Protein AF-A0A016S5L2-F1 (afdb_monomer_lite)

Secondary structure (DSSP, 8-state):
---PPP-HHHHHHHHHHHHHHHHHHHHHHHTTTSPP---SSHHHHHHHHHHHHHHHHHHHHHHHHHHHHHHHHHHHHHHHHHHHHHH-HHHHHHHHHHHHHHHHHTTHHHHHHHHHHHHHHHHHHHHHHHHHHHHHHHHHHHHHHHHHH--S-----TTTTSSSSS-SS-PPPPB-S-HHHHHHHHHHHHHHHHHS---HHHHHHHHHHHB-HHHHHHHHHHHHHHHT-

Organism: NCBI:txid53326

Structure (mmCIF, N/CA/C/O backbone):
data_AF-A0A016S5L2-F1
#
_entry.id   AF-A0A016S5L2-F1
#
loop_
_atom_site.group_PDB
_atom_site.id
_atom_site.type_symbol
_atom_site.label_atom_id
_atom_site.label_alt_id
_atom_site.label_comp_id
_atom_site.label_asym_id
_atom_site.label_entity_id
_atom_site.label_seq_id
_atom_site.pdbx_PDB_ins_code
_atom_site.Cartn_x
_atom_site.Cartn_y
_atom_site.Cartn_z
_atom_site.occupancy
_atom_site.B_iso_or_equiv
_atom_site.auth_seq_id
_atom_site.auth_comp_id
_atom_site.auth_asym_id
_atom_site.auth_atom_id
_atom_site.pdbx_PDB_model_num
ATOM 1 N N . MET A 1 1 ? 36.266 -6.753 -13.519 1.00 38.03 1 MET A N 1
ATOM 2 C CA . MET A 1 1 ? 34.923 -7.362 -13.404 1.00 38.03 1 MET A CA 1
ATOM 3 C C . MET A 1 1 ? 34.299 -7.338 -14.787 1.00 38.03 1 MET A C 1
ATOM 5 O O . MET A 1 1 ? 34.380 -6.302 -15.430 1.00 38.03 1 MET A O 1
ATOM 9 N N . SER A 1 2 ? 33.802 -8.465 -15.300 1.00 34.34 2 SER A N 1
ATOM 10 C CA . SER A 1 2 ? 33.245 -8.513 -16.660 1.00 34.34 2 SER A CA 1
ATOM 11 C C . SER A 1 2 ? 31.978 -7.649 -16.702 1.00 34.34 2 SER A C 1
ATOM 13 O O . SER A 1 2 ? 30.992 -8.016 -16.062 1.00 34.34 2 SER A O 1
ATOM 15 N N . LEU A 1 3 ? 32.003 -6.514 -17.413 1.00 48.03 3 LEU A N 1
ATOM 16 C CA . LEU A 1 3 ? 30.785 -5.780 -17.758 1.00 48.03 3 LEU A CA 1
ATOM 17 C C . LEU A 1 3 ? 29.968 -6.694 -18.672 1.00 48.03 3 LEU A C 1
ATOM 19 O O . LEU A 1 3 ? 30.271 -6.845 -19.855 1.00 48.03 3 LEU A O 1
ATOM 23 N N . HIS A 1 4 ? 28.950 -7.348 -18.124 1.00 58.12 4 HIS A N 1
ATOM 24 C CA . HIS A 1 4 ? 27.914 -7.919 -18.968 1.00 58.12 4 HIS A CA 1
ATOM 25 C C . HIS A 1 4 ? 27.262 -6.752 -19.713 1.00 58.12 4 HIS A C 1
ATOM 27 O O . HIS A 1 4 ? 26.744 -5.831 -19.083 1.00 58.12 4 HIS A O 1
ATOM 33 N N . ALA A 1 5 ? 27.347 -6.758 -21.045 1.00 73.50 5 ALA A N 1
ATOM 34 C CA . ALA A 1 5 ? 26.798 -5.693 -21.870 1.00 73.50 5 ALA A CA 1
ATOM 35 C C . ALA A 1 5 ? 25.308 -5.497 -21.550 1.00 73.50 5 ALA A C 1
ATOM 37 O O . ALA A 1 5 ? 24.524 -6.451 -21.596 1.00 73.50 5 ALA A O 1
ATOM 38 N N . PHE A 1 6 ? 24.918 -4.264 -21.218 1.00 85.19 6 PHE A N 1
ATOM 39 C CA . PHE A 1 6 ? 23.536 -3.936 -20.889 1.00 85.19 6 PHE A CA 1
ATOM 40 C C . PHE A 1 6 ? 22.600 -4.326 -22.043 1.00 85.19 6 PHE A C 1
ATOM 42 O O . PHE A 1 6 ? 22.762 -3.882 -23.188 1.00 85.19 6 PHE A O 1
ATOM 49 N N . ASN A 1 7 ? 21.607 -5.166 -21.739 1.00 91.94 7 ASN A N 1
ATOM 50 C CA . ASN A 1 7 ? 20.631 -5.644 -22.709 1.00 91.94 7 ASN A CA 1
ATOM 51 C C . ASN A 1 7 ? 19.281 -4.953 -22.497 1.00 91.94 7 ASN A C 1
ATOM 53 O O . ASN A 1 7 ? 18.463 -5.372 -21.674 1.00 91.94 7 ASN A O 1
ATOM 57 N N . LEU A 1 8 ? 19.036 -3.926 -23.312 1.00 93.44 8 LEU A N 1
ATOM 58 C CA . LEU A 1 8 ? 17.822 -3.115 -23.262 1.00 93.44 8 LEU A CA 1
ATOM 59 C C . LEU A 1 8 ? 16.539 -3.943 -23.438 1.00 93.44 8 LEU A C 1
ATOM 61 O O . LEU A 1 8 ? 15.533 -3.680 -22.782 1.00 93.44 8 LEU A O 1
ATOM 65 N N . LYS A 1 9 ? 16.557 -4.970 -24.297 1.00 95.44 9 LYS A N 1
ATOM 66 C CA . LYS A 1 9 ? 15.384 -5.825 -24.531 1.00 95.44 9 LYS A CA 1
ATOM 67 C C . LYS A 1 9 ? 15.022 -6.609 -23.271 1.00 95.44 9 LYS A C 1
ATOM 69 O O . LYS A 1 9 ? 13.856 -6.625 -22.878 1.00 95.44 9 LYS A O 1
ATOM 74 N N . THR A 1 10 ? 16.015 -7.218 -22.627 1.00 95.81 10 THR A N 1
ATOM 75 C CA . THR A 1 10 ? 15.825 -7.961 -21.375 1.00 95.81 10 THR A CA 1
ATOM 76 C C . THR A 1 10 ? 15.357 -7.039 -20.251 1.00 95.81 10 THR A C 1
ATOM 78 O O . THR A 1 10 ? 14.441 -7.402 -19.512 1.00 95.81 10 THR A O 1
ATOM 81 N N . ALA A 1 11 ? 15.923 -5.830 -20.155 1.00 96.56 11 ALA A N 1
ATOM 82 C CA . ALA A 1 11 ? 15.512 -4.836 -19.166 1.00 96.56 11 ALA A CA 1
ATOM 83 C C . ALA A 1 11 ? 14.029 -4.459 -19.318 1.00 96.56 11 ALA A C 1
ATOM 85 O O . ALA A 1 11 ? 13.256 -4.584 -18.368 1.00 96.56 11 ALA A O 1
ATOM 86 N N . LYS A 1 12 ? 13.597 -4.121 -20.541 1.00 97.56 12 LYS A N 1
ATOM 87 C CA . LYS A 1 12 ? 12.194 -3.803 -20.864 1.00 97.56 12 LYS A CA 1
ATOM 88 C C . LYS A 1 12 ? 11.233 -4.954 -20.541 1.00 97.56 12 LYS A C 1
ATOM 90 O O . LYS A 1 12 ? 10.166 -4.737 -19.965 1.00 97.56 12 LYS A O 1
ATOM 95 N N . GLN A 1 13 ? 11.608 -6.191 -20.872 1.00 97.50 13 GLN A N 1
ATOM 96 C CA . GLN A 1 13 ? 10.795 -7.374 -20.559 1.00 97.50 13 GLN A CA 1
ATOM 97 C C . GLN A 1 13 ? 10.647 -7.588 -19.049 1.00 97.50 13 GLN A C 1
ATOM 99 O O . GLN A 1 13 ? 9.536 -7.820 -18.565 1.00 97.50 13 GLN A O 1
ATOM 104 N N . ARG A 1 14 ? 11.748 -7.478 -18.298 1.00 97.38 14 ARG A N 1
ATOM 105 C CA . ARG A 1 14 ? 11.737 -7.609 -16.836 1.00 97.38 14 ARG A CA 1
ATOM 106 C C . ARG A 1 14 ? 10.895 -6.514 -16.185 1.00 97.38 14 ARG A C 1
ATOM 108 O O . ARG A 1 14 ? 10.089 -6.834 -15.315 1.00 97.38 14 ARG A O 1
ATOM 115 N N . LEU A 1 15 ? 11.025 -5.275 -16.652 1.00 97.38 15 LEU A N 1
ATOM 116 C CA . LEU A 1 15 ? 10.227 -4.139 -16.196 1.00 97.38 15 LEU A CA 1
ATOM 117 C C . LEU A 1 15 ? 8.728 -4.379 -16.412 1.00 97.38 15 LEU A C 1
ATOM 119 O O . LEU A 1 15 ? 7.942 -4.243 -15.480 1.00 97.38 15 LEU A O 1
ATOM 123 N N . THR A 1 16 ? 8.328 -4.835 -17.606 1.00 97.88 16 THR A N 1
ATOM 124 C CA . THR A 1 16 ? 6.923 -5.195 -17.875 1.00 97.88 16 THR A CA 1
ATOM 125 C C . THR A 1 16 ? 6.414 -6.263 -16.919 1.00 97.88 16 THR A C 1
ATOM 127 O O . THR A 1 16 ? 5.306 -6.135 -16.406 1.00 97.88 16 THR A O 1
ATOM 130 N N . ARG A 1 17 ? 7.205 -7.308 -16.648 1.00 98.12 17 ARG A N 1
ATOM 131 C CA . ARG A 1 17 ? 6.801 -8.346 -15.691 1.00 98.12 17 ARG A CA 1
ATOM 132 C C . ARG A 1 17 ? 6.572 -7.755 -14.301 1.00 98.12 17 ARG A C 1
ATOM 134 O O . ARG A 1 17 ? 5.540 -8.029 -13.700 1.00 98.12 17 ARG A O 1
ATOM 141 N N . GLN A 1 18 ? 7.489 -6.919 -13.816 1.00 97.56 18 GLN A N 1
ATOM 142 C CA . GLN A 1 18 ? 7.340 -6.305 -12.498 1.00 97.56 18 GLN A CA 1
ATOM 143 C C . GLN A 1 18 ? 6.130 -5.362 -12.422 1.00 97.56 18 GLN A C 1
ATOM 145 O O . GLN A 1 18 ? 5.389 -5.433 -11.447 1.00 97.56 18 GLN A O 1
ATOM 150 N N . LEU A 1 19 ? 5.883 -4.546 -13.452 1.00 97.75 19 LEU A N 1
ATOM 151 C CA . LEU A 1 19 ? 4.714 -3.658 -13.514 1.00 97.75 19 LEU A CA 1
ATOM 152 C C . LEU A 1 19 ? 3.387 -4.425 -13.615 1.00 97.75 19 LEU A C 1
ATOM 154 O O . LEU A 1 19 ? 2.363 -3.947 -13.131 1.00 97.75 19 LEU A O 1
ATOM 158 N N . ASN A 1 20 ? 3.382 -5.605 -14.239 1.00 97.50 20 ASN A N 1
ATOM 159 C CA . ASN A 1 20 ? 2.206 -6.475 -14.277 1.00 97.50 20 ASN A CA 1
ATOM 160 C C . ASN A 1 20 ? 1.944 -7.134 -12.918 1.00 97.50 20 ASN A C 1
ATOM 162 O O . ASN A 1 20 ? 0.794 -7.225 -12.502 1.00 97.50 20 ASN A O 1
ATOM 166 N N . GLU A 1 21 ? 2.995 -7.564 -12.218 1.00 97.31 21 GLU A N 1
ATOM 167 C CA . GLU A 1 21 ? 2.883 -8.074 -10.846 1.00 97.31 21 GLU A CA 1
ATOM 168 C C . GLU A 1 21 ? 2.383 -6.983 -9.886 1.00 97.31 21 GLU A C 1
ATOM 170 O O . GLU A 1 21 ? 1.483 -7.246 -9.095 1.00 97.31 21 GLU A O 1
ATOM 175 N N . LEU A 1 22 ? 2.884 -5.745 -10.005 1.00 97.69 22 LEU A N 1
ATOM 176 C CA . LEU A 1 22 ? 2.382 -4.603 -9.231 1.00 97.69 22 LEU A CA 1
ATOM 177 C C . LEU A 1 22 ? 0.885 -4.367 -9.478 1.00 97.69 22 LEU A C 1
ATOM 179 O O . LEU A 1 22 ? 0.123 -4.198 -8.532 1.00 97.69 22 LEU A O 1
ATOM 183 N N . ALA A 1 23 ? 0.452 -4.409 -10.741 1.00 95.88 23 ALA A N 1
ATOM 184 C CA . ALA A 1 23 ? -0.959 -4.261 -11.092 1.00 95.88 23 ALA A CA 1
ATOM 185 C C . ALA A 1 23 ? -1.834 -5.394 -10.523 1.00 95.88 23 ALA A C 1
ATOM 187 O O . ALA A 1 23 ? -2.980 -5.155 -10.152 1.00 95.88 23 ALA A O 1
ATOM 188 N N . ALA A 1 24 ? -1.304 -6.618 -10.435 1.00 96.12 24 ALA A N 1
ATOM 189 C CA . ALA A 1 24 ? -2.010 -7.732 -9.809 1.00 96.12 24 ALA A CA 1
ATOM 190 C C . ALA A 1 24 ? -2.195 -7.508 -8.301 1.00 96.12 24 ALA A C 1
ATOM 192 O O . ALA A 1 24 ? -3.302 -7.702 -7.804 1.00 96.12 24 ALA A O 1
ATOM 193 N N . PHE A 1 25 ? -1.158 -7.036 -7.599 1.00 95.19 25 PHE A N 1
ATOM 194 C CA . PHE A 1 25 ? -1.267 -6.684 -6.180 1.00 95.19 25 PHE A CA 1
ATOM 195 C C . PHE A 1 25 ? -2.224 -5.516 -5.950 1.00 95.19 25 PHE A C 1
ATOM 197 O O . PHE A 1 25 ? -3.063 -5.599 -5.065 1.00 95.19 25 PHE A O 1
ATOM 204 N N . ALA A 1 26 ? -2.161 -4.465 -6.772 1.00 93.88 26 ALA A N 1
ATOM 205 C CA . ALA A 1 26 ? -3.093 -3.342 -6.680 1.00 93.88 26 ALA A CA 1
ATOM 206 C C . ALA A 1 26 ? -4.554 -3.807 -6.800 1.00 93.88 26 ALA A C 1
ATOM 208 O O . ALA A 1 26 ? -5.393 -3.413 -5.997 1.00 93.88 26 ALA A O 1
ATOM 209 N N . LYS A 1 27 ? -4.839 -4.715 -7.741 1.00 93.62 27 LYS A N 1
ATOM 210 C CA . LYS A 1 27 ? -6.175 -5.295 -7.914 1.00 93.62 27 LYS A CA 1
ATOM 211 C C . LYS A 1 27 ? -6.615 -6.163 -6.729 1.00 93.62 27 LYS A C 1
ATOM 213 O O . LYS A 1 27 ? -7.766 -6.084 -6.325 1.00 93.62 27 LYS A O 1
ATOM 218 N N . GLU A 1 28 ? -5.725 -6.991 -6.179 1.00 93.19 28 GLU A N 1
ATOM 219 C CA . GLU A 1 28 ? -6.009 -7.780 -4.964 1.00 93.19 28 GLU A CA 1
ATOM 220 C C . GLU A 1 28 ? -6.346 -6.855 -3.779 1.00 93.19 28 GLU A C 1
ATOM 222 O O . GLU A 1 28 ? -7.271 -7.109 -3.011 1.00 93.19 28 GLU A O 1
ATOM 227 N N . SER A 1 29 ? -5.647 -5.726 -3.679 1.00 93.06 29 SER A N 1
ATOM 228 C CA . SER A 1 29 ? -5.840 -4.725 -2.632 1.00 93.06 29 SER A CA 1
ATOM 229 C C . SER A 1 29 ? -7.155 -3.941 -2.740 1.00 93.06 29 SER A C 1
ATOM 231 O O . SER A 1 29 ? -7.691 -3.527 -1.710 1.00 93.06 29 SER A O 1
ATOM 233 N N . GLU A 1 30 ? -7.732 -3.778 -3.936 1.00 86.75 30 GLU A N 1
ATOM 234 C CA . GLU A 1 30 ? -9.058 -3.152 -4.114 1.00 86.75 30 GLU A CA 1
ATOM 235 C C . GLU A 1 30 ? -10.177 -3.915 -3.378 1.00 86.75 30 GLU A C 1
ATOM 237 O O . GLU A 1 30 ? -11.169 -3.323 -2.947 1.00 86.75 30 GLU A O 1
ATOM 242 N N . GLU A 1 31 ? -10.022 -5.221 -3.148 1.00 84.00 31 GLU A N 1
ATOM 243 C CA . GLU A 1 31 ? -10.993 -6.003 -2.367 1.00 84.00 31 GLU A CA 1
ATOM 244 C C . GLU A 1 31 ? -11.042 -5.571 -0.892 1.00 84.00 31 GLU A C 1
ATOM 246 O O . GLU A 1 31 ? -12.036 -5.801 -0.201 1.00 84.00 31 GLU A O 1
ATOM 251 N N . CYS A 1 32 ? -9.981 -4.919 -0.412 1.00 84.75 32 CYS A N 1
ATOM 252 C CA . CYS A 1 32 ? -9.848 -4.431 0.957 1.00 84.75 32 CYS A CA 1
ATOM 253 C C . CYS A 1 32 ? -10.076 -2.914 1.086 1.00 84.75 32 CYS A C 1
ATOM 255 O O . CYS A 1 32 ? -10.018 -2.396 2.198 1.00 84.75 32 CYS A O 1
ATOM 257 N N . SER A 1 33 ? -10.332 -2.187 -0.009 1.00 72.81 33 SER A N 1
ATOM 258 C CA . SER A 1 33 ? -10.508 -0.723 0.023 1.00 72.81 33 SER A CA 1
ATOM 259 C C . SER A 1 33 ? -11.912 -0.286 0.467 1.00 72.81 33 SER A C 1
ATOM 261 O O . SER A 1 33 ? -12.099 0.822 0.987 1.00 72.81 33 SER A O 1
ATOM 263 N N . HIS A 1 34 ? -12.899 -1.170 0.319 1.00 77.62 34 HIS A N 1
ATOM 264 C CA . HIS A 1 34 ? -14.290 -0.924 0.687 1.00 77.62 34 HIS A CA 1
ATOM 265 C C . HIS A 1 34 ? -14.483 -0.905 2.215 1.00 77.62 34 HIS A C 1
ATOM 267 O O . HIS A 1 34 ? -13.748 -1.586 2.933 1.00 77.62 34 HIS A O 1
ATOM 273 N N . PRO A 1 35 ? -15.476 -0.157 2.737 1.00 79.06 35 PRO A N 1
ATOM 274 C CA . PRO A 1 35 ? -15.832 -0.216 4.152 1.00 79.06 35 PRO A CA 1
ATOM 275 C C . PRO A 1 35 ? -16.098 -1.654 4.610 1.00 79.06 35 PRO A C 1
ATOM 277 O O . PRO A 1 35 ? -16.742 -2.433 3.900 1.00 79.06 35 PRO A O 1
ATOM 280 N N . TRP A 1 36 ? -15.615 -2.004 5.801 1.00 83.81 36 TRP A N 1
ATOM 281 C CA . TRP A 1 36 ? -15.812 -3.342 6.340 1.00 83.81 36 TRP A CA 1
ATOM 282 C C . TRP A 1 36 ? -17.272 -3.573 6.729 1.00 83.81 36 TRP A C 1
ATOM 284 O O . TRP A 1 36 ? -17.898 -2.758 7.401 1.00 83.81 36 TRP A O 1
ATOM 294 N N . ASN A 1 37 ? -17.789 -4.742 6.358 1.00 82.75 37 ASN A N 1
ATOM 295 C CA . ASN A 1 37 ? -19.013 -5.281 6.937 1.00 82.75 37 ASN A CA 1
ATOM 296 C C . ASN A 1 37 ? -18.611 -6.168 8.115 1.00 82.75 37 ASN A C 1
ATOM 298 O O . ASN A 1 37 ? -18.276 -7.341 7.928 1.00 82.75 37 ASN A O 1
ATOM 302 N N . PHE A 1 38 ? -18.561 -5.583 9.309 1.00 83.88 38 PHE A N 1
ATOM 303 C CA . PHE A 1 38 ? -18.123 -6.302 10.500 1.00 83.88 38 PHE A CA 1
ATOM 304 C C . PHE A 1 38 ? -19.135 -7.390 10.893 1.00 83.88 38 PHE A C 1
ATOM 306 O O . PHE A 1 38 ? -20.347 -7.157 10.843 1.00 83.88 38 PHE A O 1
ATOM 313 N N . PRO A 1 39 ? -18.672 -8.589 11.294 1.00 83.81 39 PRO A N 1
ATOM 314 C CA . PRO A 1 39 ? -19.565 -9.601 11.836 1.00 83.81 39 PRO A CA 1
ATOM 315 C C . PRO A 1 39 ? -20.240 -9.134 13.127 1.00 83.81 39 PRO A C 1
ATOM 317 O O . PRO A 1 39 ? -19.625 -8.481 13.967 1.00 83.81 39 PRO A O 1
ATOM 320 N N . THR A 1 40 ? -21.493 -9.540 13.312 1.00 79.69 40 THR A N 1
ATOM 321 C CA . THR A 1 40 ? -22.285 -9.202 14.502 1.00 79.69 40 THR A CA 1
ATOM 322 C C . THR A 1 40 ? -22.075 -10.164 15.667 1.00 79.69 40 THR A C 1
ATOM 324 O O . THR A 1 40 ? -22.448 -9.847 16.791 1.00 79.69 40 THR A O 1
ATOM 327 N N . SER A 1 41 ? -21.506 -11.347 15.421 1.00 83.44 41 SER A N 1
ATOM 328 C CA . SER A 1 41 ? -21.170 -12.300 16.478 1.00 83.44 41 SER A CA 1
ATOM 329 C C . SER A 1 41 ? -19.748 -12.039 16.976 1.00 83.44 41 SER A C 1
ATOM 331 O O . SER A 1 41 ? -18.831 -11.836 16.180 1.00 83.44 41 SER A O 1
ATOM 333 N N . LEU A 1 42 ? -19.534 -12.085 18.296 1.00 81.31 42 LEU A N 1
ATOM 334 C CA . LEU A 1 42 ? -18.216 -11.827 18.888 1.00 81.31 42 LEU A CA 1
ATOM 335 C C . LEU A 1 42 ? -17.141 -12.796 18.368 1.00 81.31 42 LEU A C 1
ATOM 337 O O . LEU A 1 42 ? -16.019 -12.383 18.085 1.00 81.31 42 LEU A O 1
ATOM 341 N N . LYS A 1 43 ? -17.482 -14.083 18.222 1.00 84.06 43 LYS A N 1
ATOM 342 C CA . LYS A 1 43 ? -16.543 -15.105 17.733 1.00 84.06 43 LYS A CA 1
ATOM 343 C C . LYS A 1 43 ? -16.136 -14.840 16.287 1.00 84.06 43 LYS A C 1
ATOM 345 O O . LYS A 1 43 ? -14.946 -14.883 15.973 1.00 84.06 43 LYS A O 1
ATOM 350 N N . ASP A 1 44 ? -17.107 -14.534 15.430 1.00 85.19 44 ASP A N 1
ATOM 351 C CA . ASP A 1 44 ? -16.834 -14.261 14.020 1.00 85.19 44 ASP A CA 1
ATOM 352 C C . ASP A 1 44 ? -16.089 -12.939 13.858 1.00 85.19 44 ASP A C 1
ATOM 354 O O . ASP A 1 44 ? -15.187 -12.852 13.033 1.00 85.19 44 ASP A O 1
ATOM 358 N N . LEU A 1 45 ? -16.391 -11.932 14.683 1.00 84.81 45 LEU A N 1
ATOM 359 C CA . LEU A 1 45 ? -15.686 -10.655 14.685 1.00 84.81 45 LEU A CA 1
ATOM 360 C C . LEU A 1 45 ? -14.226 -10.814 15.121 1.00 84.81 45 LEU A C 1
ATOM 362 O O . LEU A 1 45 ? -13.334 -10.284 14.468 1.00 84.81 45 LEU A O 1
ATOM 366 N N . GLN A 1 46 ? -13.947 -11.590 16.170 1.00 86.50 46 GLN A N 1
ATOM 367 C CA . GLN A 1 46 ? -12.572 -11.887 16.586 1.00 86.50 46 GLN A CA 1
ATOM 368 C C . GLN A 1 46 ? -11.783 -12.598 15.482 1.00 86.50 46 GLN A C 1
ATOM 370 O O . GLN A 1 46 ? -10.639 -12.225 15.203 1.00 86.50 46 GLN A O 1
ATOM 375 N N . LEU A 1 47 ? -12.395 -13.593 14.832 1.00 88.69 47 LEU A N 1
ATOM 376 C CA . LEU A 1 47 ? -11.784 -14.297 13.708 1.00 88.69 47 LEU A CA 1
ATOM 377 C C . LEU A 1 47 ? -11.566 -13.359 12.514 1.00 88.69 47 LEU A C 1
ATOM 379 O O . LEU A 1 47 ? -10.491 -13.362 11.913 1.00 88.69 47 LEU A O 1
ATOM 383 N N . PHE A 1 48 ? -12.554 -12.527 12.191 1.00 90.69 48 PHE A N 1
ATOM 384 C CA . PHE A 1 48 ? -12.486 -11.540 11.119 1.00 90.69 48 PHE A CA 1
ATOM 385 C C . PHE A 1 48 ? -11.354 -10.542 11.352 1.00 90.69 48 PHE A C 1
ATOM 387 O O . PHE A 1 48 ? -10.507 -10.375 10.483 1.00 90.69 48 PHE A O 1
ATOM 394 N N . LEU A 1 49 ? -11.279 -9.936 12.538 1.00 90.75 49 LEU A N 1
ATOM 395 C CA . LEU A 1 49 ? -10.231 -8.972 12.874 1.00 90.75 49 LEU A CA 1
ATOM 396 C C . LEU A 1 49 ? -8.844 -9.614 12.829 1.00 90.75 49 LEU A C 1
ATOM 398 O O . LEU A 1 49 ? -7.918 -9.018 12.290 1.00 90.75 49 LEU A O 1
ATOM 402 N N . ALA A 1 50 ? -8.687 -10.837 13.342 1.00 89.00 50 ALA A N 1
ATOM 403 C CA . ALA A 1 50 ? -7.404 -11.534 13.294 1.00 89.00 50 ALA A CA 1
ATOM 404 C C . ALA A 1 50 ? -6.974 -11.862 11.855 1.00 89.00 50 ALA A C 1
ATOM 406 O O . ALA A 1 50 ? -5.819 -11.651 11.493 1.00 89.00 50 ALA A O 1
ATOM 407 N N . THR A 1 51 ? -7.897 -12.355 11.028 1.00 92.50 51 THR A N 1
ATOM 408 C CA . THR A 1 51 ? -7.602 -12.771 9.648 1.00 92.50 51 THR A CA 1
ATOM 409 C C . THR A 1 51 ? -7.408 -11.582 8.714 1.00 92.50 51 THR A C 1
ATOM 411 O O . THR A 1 51 ? -6.393 -11.515 8.021 1.00 92.50 51 THR A O 1
ATOM 414 N N . LYS A 1 52 ? -8.332 -10.615 8.715 1.00 92.69 52 LYS A N 1
ATOM 415 C CA . LYS A 1 52 ? -8.255 -9.426 7.858 1.00 92.69 52 LYS A CA 1
ATOM 416 C C . LYS A 1 52 ? -7.044 -8.570 8.184 1.00 92.69 52 LYS A C 1
ATOM 418 O O . LYS A 1 52 ? -6.376 -8.136 7.255 1.00 92.69 52 LYS A O 1
ATOM 423 N N . LEU A 1 53 ? -6.687 -8.408 9.458 1.00 92.38 53 LEU A N 1
ATOM 424 C CA . LEU A 1 53 ? -5.495 -7.644 9.831 1.00 92.38 53 LEU A CA 1
ATOM 425 C C . LEU A 1 53 ? -4.213 -8.253 9.244 1.00 92.38 53 LEU A C 1
ATOM 427 O O . LEU A 1 53 ? -3.373 -7.523 8.726 1.00 92.38 53 LEU A O 1
ATOM 431 N N . ILE A 1 54 ? -4.070 -9.583 9.286 1.00 92.38 54 ILE A N 1
ATOM 432 C CA . ILE A 1 54 ? -2.912 -10.280 8.703 1.00 92.38 54 ILE A CA 1
ATOM 433 C C . ILE A 1 54 ? -2.890 -10.111 7.181 1.00 92.38 54 ILE A C 1
ATOM 435 O O . ILE A 1 54 ? -1.846 -9.790 6.619 1.00 92.38 54 ILE A O 1
ATOM 439 N N . ILE A 1 55 ? -4.037 -10.303 6.521 1.00 93.81 55 ILE A N 1
ATOM 440 C CA . ILE A 1 55 ? -4.151 -10.194 5.060 1.00 93.81 55 ILE A CA 1
ATOM 441 C C . ILE A 1 55 ? -3.803 -8.777 4.594 1.00 93.81 55 ILE A C 1
ATOM 443 O O . ILE A 1 55 ? -2.967 -8.617 3.710 1.00 93.81 55 ILE A O 1
ATOM 447 N N . VAL A 1 56 ? -4.406 -7.756 5.204 1.00 94.38 56 VAL A N 1
ATOM 448 C CA . VAL A 1 56 ? -4.223 -6.357 4.796 1.00 94.38 56 VAL A CA 1
ATOM 449 C C . VAL A 1 56 ? -2.780 -5.906 5.035 1.00 94.38 56 VAL A C 1
ATOM 451 O O . VAL A 1 56 ? -2.187 -5.316 4.139 1.00 94.38 56 VAL A O 1
ATOM 454 N N . ARG A 1 57 ? -2.167 -6.257 6.176 1.00 94.06 57 ARG A N 1
ATOM 455 C CA . ARG A 1 57 ? -0.745 -5.955 6.429 1.00 94.06 57 ARG A CA 1
ATOM 456 C C . ARG A 1 57 ? 0.178 -6.615 5.406 1.00 94.06 57 ARG A C 1
ATOM 458 O O . ARG A 1 57 ? 1.062 -5.956 4.873 1.00 94.06 57 ARG A O 1
ATOM 465 N N . ALA A 1 58 ? -0.063 -7.885 5.080 1.00 94.88 58 ALA A N 1
ATOM 466 C CA . ALA A 1 58 ? 0.718 -8.576 4.059 1.00 94.88 58 ALA A CA 1
ATOM 467 C C . ALA A 1 58 ? 0.572 -7.922 2.673 1.00 94.88 58 ALA A C 1
ATOM 469 O O . ALA A 1 58 ? 1.520 -7.932 1.891 1.00 94.88 58 ALA A O 1
ATOM 470 N N . LEU A 1 59 ? -0.597 -7.358 2.349 1.00 95.25 59 LEU A N 1
ATOM 471 C CA . LEU A 1 59 ? -0.803 -6.609 1.107 1.00 95.25 59 LEU A CA 1
ATOM 472 C C . LEU A 1 59 ? -0.076 -5.259 1.107 1.00 95.25 59 LEU A C 1
ATOM 474 O O . LEU A 1 59 ? 0.542 -4.934 0.093 1.00 95.25 59 LEU A O 1
ATOM 478 N N . CYS A 1 60 ? -0.086 -4.521 2.225 1.00 94.19 60 CYS A N 1
ATOM 479 C CA . CYS A 1 60 ? 0.724 -3.308 2.397 1.00 94.19 60 CYS A CA 1
ATOM 480 C C . CYS A 1 60 ? 2.204 -3.596 2.115 1.00 94.19 60 CYS A C 1
ATOM 482 O O . CYS A 1 60 ? 2.783 -2.998 1.211 1.00 94.19 60 CYS A O 1
ATOM 484 N N . GLU A 1 61 ? 2.777 -4.581 2.814 1.00 94.44 61 GLU A N 1
ATOM 485 C CA . GLU A 1 61 ? 4.190 -4.959 2.672 1.00 94.44 61 GLU A CA 1
ATOM 486 C C . GLU A 1 61 ? 4.520 -5.399 1.237 1.00 94.44 61 GLU A C 1
ATOM 488 O O . GLU A 1 61 ? 5.523 -4.980 0.660 1.00 94.44 61 GLU A O 1
ATOM 493 N N . LYS A 1 62 ? 3.657 -6.213 0.609 1.00 95.94 62 LYS A N 1
ATOM 494 C CA . LYS A 1 62 ? 3.845 -6.640 -0.788 1.00 95.94 62 LYS A CA 1
ATOM 495 C C . LYS A 1 62 ? 3.864 -5.459 -1.756 1.00 95.94 62 LYS A C 1
ATOM 497 O O . LYS A 1 62 ? 4.681 -5.470 -2.676 1.00 95.94 62 LYS A O 1
ATOM 502 N N . LEU A 1 63 ? 2.960 -4.489 -1.597 1.00 95.94 63 LEU A N 1
ATOM 503 C CA . LEU A 1 63 ? 2.904 -3.305 -2.456 1.00 95.94 63 LEU A CA 1
ATOM 504 C C . LEU A 1 63 ? 4.143 -2.432 -2.264 1.00 95.94 63 LEU A C 1
ATOM 506 O O . LEU A 1 63 ? 4.800 -2.106 -3.252 1.00 95.94 63 LEU A O 1
ATOM 510 N N . GLU A 1 64 ? 4.498 -2.125 -1.017 1.00 95.62 64 GLU A N 1
ATOM 511 C CA . GLU A 1 64 ? 5.658 -1.299 -0.671 1.00 95.62 64 GLU A CA 1
ATOM 512 C C . GLU A 1 64 ? 6.956 -1.904 -1.221 1.00 95.62 64 GLU A C 1
ATOM 514 O O . GLU A 1 64 ? 7.628 -1.284 -2.050 1.00 95.62 64 GLU A O 1
ATOM 519 N N . CYS A 1 65 ? 7.247 -3.167 -0.885 1.00 95.81 65 CYS A N 1
ATOM 520 C CA . CYS A 1 65 ? 8.432 -3.864 -1.388 1.00 95.81 65 CYS A CA 1
ATOM 521 C C . CYS A 1 65 ? 8.448 -3.948 -2.920 1.00 95.81 65 CYS A C 1
ATOM 523 O O . CYS A 1 65 ? 9.514 -3.945 -3.543 1.00 95.81 65 CYS A O 1
ATOM 525 N N . LYS A 1 66 ? 7.277 -4.060 -3.563 1.00 97.69 66 LYS A N 1
ATOM 526 C CA . LYS A 1 66 ? 7.206 -4.147 -5.023 1.00 97.69 66 LYS A CA 1
ATOM 527 C C . LYS A 1 66 ? 7.504 -2.812 -5.694 1.00 97.69 66 LYS A C 1
ATOM 529 O O . LYS A 1 66 ? 8.216 -2.813 -6.700 1.00 97.69 66 LYS A O 1
ATOM 534 N N . ILE A 1 67 ? 6.974 -1.714 -5.159 1.00 97.25 67 ILE A N 1
ATOM 535 C CA . ILE A 1 67 ? 7.240 -0.352 -5.638 1.00 97.25 67 ILE A CA 1
ATOM 536 C C . ILE A 1 67 ? 8.729 -0.038 -5.482 1.00 97.25 67 ILE A C 1
ATOM 538 O O . ILE A 1 67 ? 9.372 0.349 -6.459 1.00 97.25 67 ILE A O 1
ATOM 542 N N . GLU A 1 68 ? 9.298 -0.293 -4.302 1.00 97.25 68 GLU A N 1
ATOM 543 C CA . GLU A 1 68 ? 10.726 -0.090 -4.039 1.00 97.25 68 GLU A CA 1
ATOM 544 C C . GLU A 1 68 ? 11.594 -0.926 -4.990 1.00 97.25 68 GLU A C 1
ATOM 546 O O . GLU A 1 68 ? 12.501 -0.404 -5.638 1.00 97.25 68 GLU A O 1
ATOM 551 N N . GLY A 1 69 ? 11.266 -2.208 -5.170 1.00 97.50 69 GLY A N 1
ATOM 552 C CA . GLY A 1 69 ? 12.007 -3.094 -6.067 1.00 97.50 69 GLY A CA 1
ATOM 553 C C . GLY A 1 69 ? 11.929 -2.703 -7.549 1.00 97.50 69 GLY A C 1
ATOM 554 O O . GLY A 1 69 ? 12.873 -2.967 -8.299 1.00 97.50 69 GLY A O 1
ATOM 555 N N . ILE A 1 70 ? 10.830 -2.083 -7.995 1.00 98.00 70 ILE A N 1
ATOM 556 C CA . ILE A 1 70 ? 10.712 -1.521 -9.352 1.00 98.00 70 ILE A CA 1
ATOM 557 C C . ILE A 1 70 ? 11.600 -0.288 -9.487 1.00 98.00 70 ILE A C 1
ATOM 559 O O . ILE A 1 70 ? 12.343 -0.193 -10.464 1.00 98.00 70 ILE A O 1
ATOM 563 N N . TRP A 1 71 ? 11.565 0.616 -8.507 1.00 97.69 71 TRP A N 1
ATOM 564 C CA . TRP A 1 71 ? 12.401 1.816 -8.500 1.00 97.69 71 TRP A CA 1
ATOM 565 C C . TRP A 1 71 ? 13.886 1.487 -8.471 1.00 97.69 71 TRP A C 1
ATOM 567 O O . TRP A 1 71 ? 14.652 2.026 -9.270 1.00 97.69 71 TRP A O 1
ATOM 577 N N . GLN A 1 72 ? 14.292 0.553 -7.615 1.00 97.50 72 GLN A N 1
ATOM 578 C CA . GLN A 1 72 ? 15.666 0.074 -7.573 1.00 97.50 72 GLN A CA 1
ATOM 579 C C . GLN A 1 72 ? 16.087 -0.484 -8.937 1.00 97.50 72 GLN A C 1
ATOM 581 O O . GLN A 1 72 ? 17.131 -0.106 -9.464 1.00 97.50 72 GLN A O 1
ATOM 586 N N . PHE A 1 73 ? 15.258 -1.333 -9.550 1.00 97.31 73 PHE A N 1
ATOM 587 C CA . PHE A 1 73 ? 15.563 -1.908 -10.858 1.00 97.31 73 PHE A CA 1
ATOM 588 C C . PHE A 1 73 ? 15.629 -0.854 -11.976 1.00 97.31 73 PHE A C 1
ATOM 590 O O . PHE A 1 73 ? 16.495 -0.937 -12.850 1.00 97.31 73 PHE A O 1
ATOM 597 N N . TYR A 1 74 ? 14.734 0.137 -11.958 1.00 97.31 74 TYR A N 1
ATOM 598 C CA . TYR A 1 74 ? 14.761 1.267 -12.885 1.00 97.31 74 TYR A CA 1
ATOM 599 C C . TYR A 1 74 ? 16.069 2.054 -12.747 1.00 97.31 74 TYR A C 1
ATOM 601 O O . TYR A 1 74 ? 16.767 2.257 -13.740 1.00 97.31 74 TYR A O 1
ATOM 609 N N . ASN A 1 75 ? 16.450 2.404 -11.517 1.00 96.69 75 ASN A N 1
ATOM 610 C CA . ASN A 1 75 ? 17.679 3.141 -11.225 1.00 96.69 75 ASN A CA 1
ATOM 611 C C . ASN A 1 75 ? 18.932 2.356 -11.634 1.00 96.69 75 ASN A C 1
ATOM 613 O O . ASN A 1 75 ? 19.830 2.919 -12.251 1.00 96.69 75 ASN A O 1
ATOM 617 N N . GLU A 1 76 ? 18.973 1.045 -11.378 1.00 96.12 76 GLU A N 1
ATOM 618 C CA . GLU A 1 76 ? 20.055 0.169 -11.848 1.00 96.12 76 GLU A CA 1
ATOM 619 C C . GLU A 1 76 ? 20.183 0.195 -13.380 1.00 96.12 76 GLU A C 1
ATOM 621 O O . GLU A 1 76 ? 21.295 0.253 -13.914 1.00 96.12 76 GLU A O 1
ATOM 626 N N . CYS A 1 77 ? 19.055 0.180 -14.100 1.00 95.94 77 CYS A N 1
ATOM 627 C CA . CYS A 1 77 ? 19.054 0.289 -15.558 1.00 95.94 77 CYS A CA 1
ATOM 628 C C . CYS A 1 77 ? 19.557 1.657 -16.027 1.00 95.94 77 CYS A C 1
ATOM 630 O O . CYS A 1 77 ? 20.378 1.705 -16.942 1.00 95.94 77 CYS A O 1
ATOM 632 N N . MET A 1 78 ? 19.106 2.744 -15.395 1.00 95.12 78 MET A N 1
ATOM 633 C CA . MET A 1 78 ? 19.548 4.100 -15.727 1.00 95.12 78 MET A CA 1
ATOM 634 C C . MET A 1 78 ? 21.047 4.273 -15.486 1.00 95.12 78 MET A C 1
ATOM 636 O O . MET A 1 78 ? 21.749 4.705 -16.391 1.00 95.12 78 MET A O 1
ATOM 640 N N . CYS A 1 79 ? 21.577 3.819 -14.347 1.00 94.44 79 CYS A N 1
ATOM 641 C CA . CYS A 1 79 ? 23.017 3.837 -14.080 1.00 94.44 79 CYS A CA 1
ATOM 642 C C . CYS A 1 79 ? 23.818 3.083 -15.152 1.00 94.44 79 CYS A C 1
ATOM 644 O O . CYS A 1 79 ? 24.825 3.590 -15.646 1.00 94.44 79 CYS A O 1
ATOM 646 N N . ALA A 1 80 ? 23.364 1.891 -15.554 1.00 93.38 80 ALA A N 1
ATOM 647 C CA . ALA A 1 80 ? 24.027 1.118 -16.603 1.00 93.38 80 ALA A CA 1
ATOM 648 C C . ALA A 1 80 ? 23.985 1.818 -17.975 1.00 93.38 80 ALA A C 1
ATOM 650 O O . ALA A 1 80 ? 24.932 1.700 -18.756 1.00 93.38 80 ALA A O 1
ATOM 651 N N . LEU A 1 81 ? 22.905 2.543 -18.273 1.00 93.62 81 LEU A N 1
ATOM 652 C CA . LEU A 1 81 ? 22.754 3.337 -19.493 1.00 93.62 81 LEU A CA 1
ATOM 653 C C . LEU A 1 81 ? 23.643 4.584 -19.476 1.00 93.62 81 LEU A C 1
ATOM 655 O O . LEU A 1 81 ? 24.302 4.856 -20.478 1.00 93.62 81 LEU A O 1
ATOM 659 N N . THR A 1 82 ? 23.752 5.275 -18.341 1.00 92.81 82 THR A N 1
ATOM 660 C CA . THR A 1 82 ? 24.685 6.396 -18.162 1.00 92.81 82 THR A CA 1
ATOM 661 C C . THR A 1 82 ? 26.128 5.946 -18.386 1.00 92.81 82 THR A C 1
ATOM 663 O O . THR A 1 82 ? 26.838 6.555 -19.181 1.00 92.81 82 THR A O 1
ATOM 666 N N . SER A 1 83 ? 26.550 4.821 -17.798 1.00 91.31 83 SER A N 1
ATOM 667 C CA . SER A 1 83 ? 27.895 4.274 -18.042 1.00 91.31 83 SER A CA 1
ATOM 668 C C . SER A 1 83 ? 28.126 3.858 -19.499 1.00 91.31 83 SER A C 1
ATOM 670 O O . SER A 1 83 ? 29.257 3.903 -19.979 1.00 91.31 83 SER A O 1
ATOM 672 N N . LEU A 1 84 ? 27.080 3.438 -20.222 1.00 90.56 84 LEU A N 1
ATOM 673 C CA . LEU A 1 84 ? 27.183 3.143 -21.654 1.00 90.56 84 LEU A CA 1
ATOM 674 C C . LEU A 1 84 ? 27.359 4.426 -22.477 1.00 90.56 84 LEU A C 1
ATOM 676 O O . LEU A 1 84 ? 28.157 4.441 -23.407 1.00 90.56 84 LEU A O 1
ATOM 680 N N . LYS A 1 85 ? 26.653 5.498 -22.112 1.00 90.50 85 LYS A N 1
ATOM 681 C CA . LYS A 1 85 ? 26.755 6.825 -22.735 1.00 90.50 85 LYS A CA 1
ATOM 682 C C . LYS A 1 85 ? 28.129 7.461 -22.552 1.00 90.50 85 LYS A C 1
ATOM 684 O O . LYS A 1 85 ? 28.625 8.100 -23.468 1.00 90.50 85 LYS A O 1
ATOM 689 N N . GLU A 1 86 ? 28.771 7.236 -21.410 1.00 91.12 86 GLU A N 1
ATOM 690 C CA . GLU A 1 86 ? 30.159 7.659 -21.180 1.00 91.12 86 GLU A CA 1
ATOM 691 C C . GLU A 1 86 ? 31.162 6.945 -22.105 1.00 91.12 86 GLU A C 1
ATOM 693 O O . GLU A 1 86 ? 32.225 7.489 -22.395 1.00 91.12 86 GLU A O 1
ATOM 698 N N . GLN A 1 87 ? 30.841 5.730 -22.569 1.00 89.31 87 GLN A N 1
ATOM 699 C CA . GLN A 1 87 ? 31.692 4.951 -23.479 1.00 89.31 87 GLN A CA 1
ATOM 700 C C . GLN A 1 87 ? 31.409 5.255 -24.955 1.00 89.31 87 GLN A C 1
ATOM 702 O O . GLN A 1 87 ? 32.340 5.338 -25.753 1.00 89.31 87 GLN A O 1
ATOM 707 N N . ASP A 1 88 ? 30.134 5.401 -25.314 1.00 90.31 88 ASP A N 1
ATOM 708 C CA . ASP A 1 88 ? 29.657 5.759 -26.650 1.00 90.31 88 ASP A CA 1
ATOM 709 C C . ASP A 1 88 ? 28.421 6.654 -26.503 1.00 90.31 88 ASP A C 1
ATOM 711 O O . ASP A 1 88 ? 27.317 6.183 -26.211 1.00 90.31 88 ASP A O 1
ATOM 715 N N . GLU A 1 89 ? 28.622 7.959 -26.690 1.00 89.81 89 GLU A N 1
ATOM 716 C CA . GLU A 1 89 ? 27.602 8.979 -26.443 1.00 89.81 89 GLU A CA 1
ATOM 717 C C . GLU A 1 89 ? 26.352 8.771 -27.306 1.00 89.81 89 GLU A C 1
ATOM 719 O O . GLU A 1 89 ? 25.232 8.800 -26.790 1.00 89.81 89 GLU A O 1
ATOM 724 N N . ASN A 1 90 ? 26.531 8.488 -28.600 1.00 86.94 90 ASN A N 1
ATOM 725 C CA . ASN A 1 90 ? 25.419 8.327 -29.535 1.00 86.94 90 ASN A CA 1
ATOM 726 C C . ASN A 1 90 ? 24.626 7.054 -29.218 1.00 86.94 90 ASN A C 1
ATOM 728 O O . ASN A 1 90 ? 23.406 7.095 -29.047 1.00 86.94 90 ASN A O 1
ATOM 732 N N . MET A 1 91 ? 25.315 5.917 -29.075 1.00 87.19 91 MET A N 1
ATOM 733 C CA . MET A 1 91 ? 24.663 4.637 -28.785 1.00 87.19 91 MET A CA 1
ATOM 734 C C . MET A 1 91 ? 24.013 4.615 -27.396 1.00 87.19 91 MET A C 1
ATOM 736 O O . MET A 1 91 ? 22.952 4.006 -27.215 1.00 87.19 91 MET A O 1
ATOM 740 N N . GLY A 1 92 ? 24.651 5.238 -26.405 1.00 88.56 92 GLY A N 1
ATOM 741 C CA . GLY A 1 92 ? 24.133 5.346 -25.047 1.00 88.56 92 GLY A CA 1
ATOM 742 C C . GLY A 1 92 ? 22.901 6.240 -24.971 1.00 88.56 92 GLY A C 1
ATOM 743 O O . GLY A 1 92 ? 21.892 5.806 -24.418 1.00 88.56 92 GLY A O 1
ATOM 744 N N . SER A 1 93 ? 22.940 7.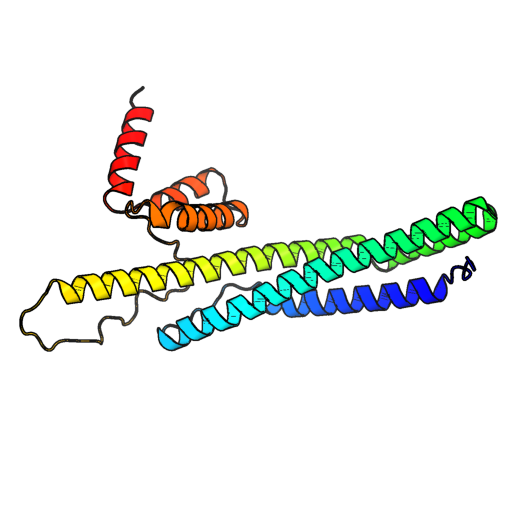423 -25.595 1.00 91.56 93 SER A N 1
ATOM 745 C CA . SER A 1 93 ? 21.805 8.355 -25.624 1.00 91.56 93 SER A CA 1
ATOM 746 C C . SER A 1 93 ? 20.577 7.741 -26.301 1.00 91.56 93 SER A C 1
ATOM 748 O O . SER A 1 93 ? 19.479 7.799 -25.749 1.00 91.56 93 SER A O 1
ATOM 750 N N . ASP A 1 94 ? 20.750 7.071 -27.445 1.00 93.19 94 ASP A N 1
ATOM 751 C CA . ASP A 1 94 ? 19.646 6.401 -28.147 1.00 93.19 94 ASP A CA 1
ATOM 752 C C . ASP A 1 94 ? 18.974 5.327 -27.276 1.00 93.19 94 ASP A C 1
ATOM 754 O O . ASP A 1 94 ? 17.748 5.159 -27.274 1.00 93.19 94 ASP A O 1
ATOM 758 N N . ARG A 1 95 ? 19.776 4.571 -26.518 1.00 93.31 95 ARG A N 1
ATOM 759 C CA . ARG A 1 95 ? 19.278 3.507 -25.637 1.00 93.31 95 ARG A CA 1
ATOM 760 C C . ARG A 1 95 ? 18.614 4.050 -24.379 1.00 93.31 95 ARG A C 1
ATOM 762 O O . ARG A 1 95 ? 17.607 3.471 -23.969 1.00 93.31 95 ARG A O 1
ATOM 769 N N . GLU A 1 96 ? 19.154 5.119 -23.805 1.00 94.62 96 GLU A N 1
ATOM 770 C CA . GLU A 1 96 ? 18.592 5.838 -22.658 1.00 94.62 96 GLU A CA 1
ATOM 771 C C . GLU A 1 96 ? 17.207 6.386 -23.004 1.00 94.62 96 GLU A C 1
ATOM 773 O O . GLU A 1 96 ? 16.216 5.937 -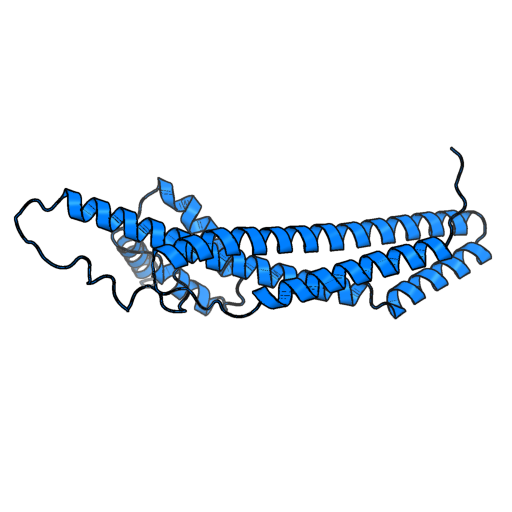22.426 1.00 94.62 96 GLU A O 1
ATOM 778 N N . SER A 1 97 ? 17.098 7.195 -24.063 1.00 95.81 97 SER A N 1
ATOM 779 C CA . SER A 1 97 ? 15.809 7.735 -24.515 1.00 95.81 97 SER A CA 1
ATOM 780 C C . SER A 1 97 ? 14.816 6.634 -24.901 1.00 95.81 97 SER A C 1
ATOM 782 O O . SER A 1 97 ? 13.615 6.742 -24.654 1.00 95.81 97 SER A O 1
ATOM 784 N N . SER A 1 98 ? 15.290 5.522 -25.478 1.00 96.75 98 SER A N 1
ATOM 785 C CA . SER A 1 98 ? 14.432 4.366 -25.766 1.00 96.75 98 SER A CA 1
ATOM 786 C C . SER A 1 98 ? 13.905 3.681 -24.500 1.00 96.75 98 SER A C 1
ATOM 788 O O . SER A 1 98 ? 12.832 3.068 -24.546 1.00 96.75 98 SER A O 1
ATOM 790 N N . PHE A 1 99 ? 14.659 3.694 -23.401 1.00 97.50 99 PHE A N 1
ATOM 791 C CA . PHE A 1 99 ? 14.244 3.123 -22.122 1.00 97.50 99 PHE A CA 1
ATOM 792 C C . PHE A 1 99 ? 13.273 4.047 -21.384 1.00 97.50 99 PHE A C 1
ATOM 794 O O . PHE A 1 99 ? 12.218 3.576 -20.967 1.00 97.50 99 PHE A O 1
ATOM 801 N N . GLU A 1 100 ? 13.566 5.344 -21.316 1.00 97.75 100 GLU A N 1
ATOM 802 C CA . GLU A 1 100 ? 12.689 6.357 -20.710 1.00 97.75 100 GLU A CA 1
ATOM 803 C C . GLU A 1 100 ? 11.332 6.411 -21.410 1.00 97.75 100 GLU A C 1
ATOM 805 O O . GLU A 1 100 ? 10.295 6.233 -20.774 1.00 97.75 100 GLU A O 1
ATOM 810 N N . LYS A 1 101 ? 11.320 6.486 -22.747 1.00 98.06 101 LYS A N 1
ATOM 811 C CA . LYS A 1 101 ? 10.072 6.422 -23.521 1.00 98.06 101 LYS A CA 1
ATOM 812 C C . LYS A 1 101 ? 9.276 5.152 -23.219 1.00 98.06 101 LYS A C 1
ATOM 814 O O . LYS A 1 101 ? 8.052 5.167 -23.174 1.00 98.06 101 LYS A O 1
ATOM 819 N N . TYR A 1 102 ? 9.961 4.029 -23.007 1.00 98.06 102 TYR A N 1
ATOM 820 C CA . TYR A 1 102 ? 9.289 2.784 -22.648 1.00 98.06 102 TYR A CA 1
ATOM 821 C C . TYR A 1 102 ? 8.680 2.833 -21.241 1.00 98.06 102 TYR A C 1
ATOM 823 O O . TYR A 1 102 ? 7.587 2.306 -21.037 1.00 98.06 102 TYR A O 1
ATOM 831 N N . TRP A 1 103 ? 9.366 3.449 -20.278 1.00 97.94 103 TRP A N 1
ATOM 832 C CA . TRP A 1 103 ? 8.837 3.695 -18.936 1.00 97.94 103 TRP A CA 1
ATOM 833 C C . TRP A 1 103 ? 7.571 4.563 -18.985 1.00 97.94 103 TRP A C 1
ATOM 835 O O . TRP A 1 103 ? 6.543 4.175 -18.419 1.00 97.94 103 TRP A O 1
ATOM 845 N N . GLU A 1 104 ? 7.598 5.647 -19.763 1.00 98.00 104 GLU A N 1
ATOM 846 C CA . GLU A 1 104 ? 6.446 6.522 -20.011 1.00 98.00 104 GLU A CA 1
ATOM 847 C C . GLU A 1 104 ? 5.284 5.777 -20.689 1.00 98.00 104 GLU A C 1
ATOM 849 O O . GLU A 1 104 ? 4.149 5.812 -20.210 1.00 98.00 104 GLU A O 1
ATOM 854 N N . GLU A 1 105 ? 5.551 5.025 -21.765 1.00 98.00 105 GLU A N 1
ATOM 855 C CA . GLU A 1 105 ? 4.551 4.217 -22.483 1.00 98.00 105 GLU A CA 1
ATOM 856 C C . GLU A 1 105 ? 3.889 3.175 -21.571 1.00 98.00 105 GLU A C 1
ATOM 858 O O . GLU A 1 105 ? 2.695 2.877 -21.696 1.00 98.00 105 GLU A O 1
ATOM 863 N N . LYS A 1 106 ? 4.655 2.599 -20.638 1.00 97.38 106 LYS A N 1
ATOM 864 C CA . LYS A 1 106 ? 4.135 1.670 -19.627 1.00 97.38 106 LYS A CA 1
ATOM 865 C C . LYS A 1 106 ? 3.470 2.367 -18.448 1.00 97.38 106 LYS A C 1
ATOM 867 O O . LYS A 1 106 ? 2.846 1.669 -17.642 1.00 97.38 106 LYS A O 1
ATOM 872 N N . LYS A 1 107 ? 3.507 3.700 -18.399 1.00 97.56 107 LYS A N 1
ATOM 873 C CA . LYS A 1 107 ? 2.988 4.527 -17.309 1.00 97.56 107 LYS A CA 1
ATOM 874 C C . LYS A 1 107 ? 3.605 4.124 -15.969 1.00 97.56 107 LYS A C 1
ATOM 876 O O . LYS A 1 107 ? 2.875 3.908 -15.005 1.00 97.56 107 LYS A O 1
ATOM 881 N N . GLY A 1 108 ? 4.922 3.925 -15.942 1.00 96.31 108 GLY A N 1
ATOM 882 C CA . GLY A 1 108 ? 5.628 3.408 -14.771 1.00 96.31 108 GLY A CA 1
ATOM 883 C C . GLY A 1 108 ? 5.396 4.247 -13.514 1.00 96.31 108 GLY A C 1
ATOM 884 O O . GLY A 1 108 ? 4.949 3.697 -12.509 1.00 96.31 108 GLY A O 1
ATOM 885 N N . ASP A 1 109 ? 5.587 5.568 -13.604 1.00 96.25 109 ASP A N 1
ATOM 886 C CA . ASP A 1 109 ? 5.372 6.492 -12.479 1.00 96.25 109 ASP A CA 1
ATOM 887 C C . ASP A 1 109 ? 3.929 6.445 -11.982 1.00 96.25 109 ASP A C 1
ATOM 889 O O . ASP A 1 109 ? 3.679 6.150 -10.819 1.00 96.25 109 ASP A O 1
ATOM 893 N N . TYR A 1 110 ? 2.974 6.622 -12.897 1.00 96.62 110 TYR A N 1
ATOM 894 C CA . TYR A 1 110 ? 1.547 6.596 -12.579 1.00 96.62 110 TYR A CA 1
ATOM 895 C C . TYR A 1 110 ? 1.113 5.283 -11.910 1.00 96.62 110 TYR A C 1
ATOM 897 O O . TYR A 1 110 ? 0.337 5.292 -10.961 1.00 96.62 110 TYR A O 1
ATOM 905 N N . ARG A 1 111 ? 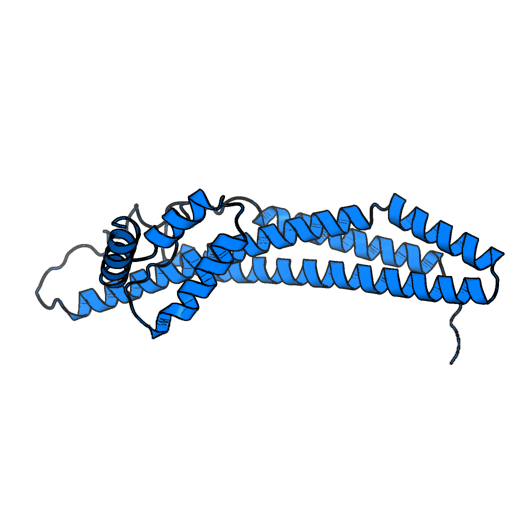1.605 4.128 -12.377 1.00 95.75 111 ARG A N 1
ATOM 906 C CA . ARG A 1 111 ? 1.272 2.833 -11.759 1.00 95.75 111 ARG A CA 1
ATOM 907 C C . ARG A 1 111 ? 1.850 2.706 -10.353 1.00 95.75 111 ARG A C 1
ATOM 909 O O . ARG A 1 111 ? 1.179 2.148 -9.489 1.00 95.75 111 ARG A O 1
ATOM 916 N N . SER A 1 112 ? 3.071 3.191 -10.141 1.00 94.44 112 SER A N 1
ATOM 917 C CA . SER A 1 112 ? 3.703 3.217 -8.820 1.00 94.44 112 SER A CA 1
ATOM 918 C C . SER A 1 112 ? 2.961 4.155 -7.867 1.00 94.44 112 SER A C 1
ATOM 920 O O . SER A 1 112 ? 2.727 3.787 -6.721 1.00 94.44 112 SER A O 1
ATOM 922 N N . GLU A 1 113 ? 2.530 5.321 -8.349 1.00 94.88 113 GLU A N 1
ATOM 923 C CA . GLU A 1 113 ? 1.746 6.294 -7.584 1.00 94.88 113 GLU A CA 1
ATOM 924 C C . GLU A 1 113 ? 0.380 5.728 -7.176 1.00 94.88 113 GLU A C 1
ATOM 926 O O . GLU A 1 113 ? 0.062 5.704 -5.990 1.00 94.88 113 GLU A O 1
ATOM 931 N N . VAL A 1 114 ? -0.382 5.164 -8.121 1.00 94.25 114 VAL A N 1
ATOM 932 C CA . VAL A 1 114 ? -1.673 4.512 -7.826 1.00 94.25 114 VAL A CA 1
ATOM 933 C C . VAL A 1 114 ? -1.501 3.373 -6.817 1.00 94.25 114 VAL A C 1
ATOM 935 O O . VAL A 1 114 ? -2.289 3.241 -5.884 1.00 94.25 114 VAL A O 1
ATOM 938 N N . ALA A 1 115 ? -0.463 2.548 -6.970 1.00 94.50 115 ALA A N 1
ATOM 939 C CA . ALA A 1 115 ? -0.188 1.469 -6.028 1.00 94.50 115 ALA A CA 1
ATOM 940 C C . ALA A 1 115 ? 0.190 1.988 -4.629 1.00 94.50 115 ALA A C 1
ATOM 942 O O . ALA A 1 115 ? -0.209 1.387 -3.632 1.00 94.50 115 ALA A O 1
ATOM 943 N N . SER A 1 116 ? 0.920 3.104 -4.547 1.00 93.56 116 SER A N 1
ATOM 944 C CA . SER A 1 116 ? 1.239 3.772 -3.282 1.00 93.56 116 SER A CA 1
ATOM 945 C C . SER A 1 116 ? -0.014 4.343 -2.618 1.00 93.56 116 SER A C 1
ATOM 947 O O . SER A 1 116 ? -0.199 4.162 -1.417 1.00 93.56 116 SER A O 1
ATOM 949 N N . GLU A 1 117 ? -0.920 4.950 -3.386 1.00 92.31 117 GLU A N 1
ATOM 950 C CA . GLU A 1 117 ? -2.197 5.447 -2.869 1.00 92.31 117 GLU A CA 1
ATOM 951 C C . GLU A 1 117 ? -3.067 4.309 -2.317 1.00 92.31 117 GLU A C 1
ATOM 953 O O . GLU A 1 117 ? -3.598 4.418 -1.211 1.00 92.31 117 GLU A O 1
ATOM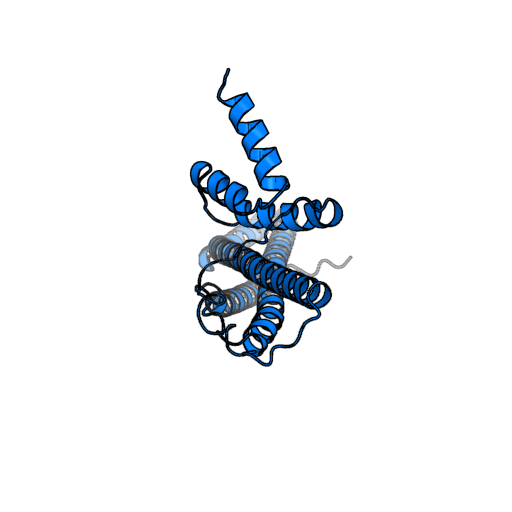 958 N N . ILE A 1 118 ? -3.149 3.182 -3.031 1.00 92.50 118 ILE A N 1
ATOM 959 C CA . ILE A 1 118 ? -3.817 1.971 -2.535 1.00 92.50 118 ILE A CA 1
ATOM 960 C C . ILE A 1 118 ? -3.142 1.470 -1.251 1.00 92.50 118 ILE A C 1
ATOM 962 O O . ILE A 1 118 ? -3.834 1.128 -0.294 1.00 92.50 118 ILE A O 1
ATOM 966 N N . GLY A 1 119 ? -1.807 1.460 -1.195 1.00 91.44 119 GLY A N 1
ATOM 967 C CA . GLY A 1 119 ? -1.049 1.117 0.011 1.00 91.44 119 GLY A CA 1
ATOM 968 C C . GLY A 1 119 ? -1.444 1.981 1.210 1.00 91.44 119 GLY A C 1
ATOM 969 O O . GLY A 1 119 ? -1.798 1.443 2.258 1.00 91.44 119 GLY A O 1
ATOM 970 N N . ASN A 1 120 ? -1.506 3.302 1.030 1.00 89.50 120 ASN A N 1
ATOM 971 C CA . ASN A 1 120 ? -1.942 4.243 2.066 1.00 89.50 120 ASN A CA 1
ATOM 972 C C . ASN A 1 120 ? -3.384 3.966 2.520 1.00 89.50 120 ASN A C 1
ATOM 974 O O . ASN A 1 120 ? -3.675 3.981 3.715 1.00 89.50 120 ASN A O 1
ATOM 978 N N . GLN A 1 121 ? -4.291 3.662 1.586 1.00 89.81 121 GLN A N 1
ATOM 979 C CA . GLN A 1 121 ? -5.665 3.280 1.925 1.00 89.81 121 GLN A CA 1
ATOM 980 C C . GLN A 1 121 ? -5.706 1.996 2.761 1.00 89.81 121 GLN A C 1
ATOM 982 O O . GLN A 1 121 ? -6.442 1.932 3.748 1.00 89.81 121 GLN A O 1
ATOM 987 N N . LEU A 1 122 ? -4.915 0.980 2.404 1.00 91.19 122 LEU A N 1
ATOM 988 C CA . LEU A 1 122 ? -4.822 -0.253 3.185 1.00 91.19 122 LEU A CA 1
ATOM 989 C C . LEU A 1 122 ? -4.268 0.003 4.585 1.00 91.19 122 LEU A C 1
ATOM 991 O O . LEU A 1 122 ? -4.792 -0.552 5.546 1.00 91.19 122 LEU A O 1
ATOM 995 N N . GLU A 1 123 ? -3.261 0.862 4.730 1.00 90.50 123 GLU A N 1
ATOM 996 C CA . GLU A 1 123 ? -2.739 1.234 6.044 1.00 90.50 123 GLU A CA 1
ATOM 997 C C . GLU A 1 123 ? -3.812 1.877 6.924 1.00 90.50 123 GLU A C 1
ATOM 999 O O . GLU A 1 123 ? -3.911 1.560 8.109 1.00 90.50 123 GLU A O 1
ATOM 1004 N N . THR A 1 124 ? -4.663 2.726 6.353 1.00 86.88 124 THR A N 1
ATOM 1005 C CA . THR A 1 124 ? -5.824 3.273 7.064 1.00 86.88 124 THR A CA 1
ATOM 1006 C C . THR A 1 124 ? -6.769 2.159 7.522 1.00 86.88 124 THR A C 1
ATOM 1008 O O . THR A 1 124 ? -7.234 2.167 8.663 1.00 86.88 124 THR A O 1
ATOM 1011 N N . ARG A 1 125 ? -6.996 1.139 6.683 1.00 87.69 125 ARG A N 1
ATOM 1012 C CA . ARG A 1 125 ? -7.798 -0.041 7.055 1.00 87.69 125 ARG A CA 1
ATOM 1013 C C . ARG A 1 125 ? -7.144 -0.894 8.135 1.00 87.69 125 ARG A C 1
ATOM 1015 O O . ARG A 1 125 ? -7.862 -1.442 8.968 1.00 87.69 125 ARG A O 1
ATOM 1022 N N . VAL A 1 126 ? -5.815 -1.002 8.157 1.00 90.38 126 VAL A N 1
ATOM 1023 C CA . VAL A 1 126 ? -5.077 -1.657 9.252 1.00 90.38 126 VAL A CA 1
ATOM 1024 C C . VAL A 1 126 ? -5.390 -0.961 10.572 1.00 90.38 126 VAL A C 1
ATOM 1026 O O . VAL A 1 126 ? -5.763 -1.633 11.532 1.00 90.38 126 VAL A O 1
ATOM 1029 N N . VAL A 1 127 ? -5.319 0.372 10.604 1.00 85.94 127 VAL A N 1
ATOM 1030 C CA . VAL A 1 127 ? -5.611 1.142 11.820 1.00 85.94 127 VAL A CA 1
ATOM 1031 C C . VAL A 1 127 ? -7.070 0.976 12.251 1.00 85.94 127 VAL A C 1
ATOM 1033 O O . VAL A 1 127 ? -7.334 0.750 13.428 1.00 85.94 127 VAL A O 1
ATOM 1036 N N . GLU A 1 128 ? -8.026 1.005 11.320 1.00 86.38 128 GLU A N 1
ATOM 1037 C CA . GLU A 1 128 ? -9.441 0.728 11.616 1.00 86.38 128 GLU A CA 1
ATOM 1038 C C . GLU A 1 128 ? -9.639 -0.652 12.271 1.00 86.38 128 GLU A C 1
ATOM 1040 O O . GLU A 1 128 ? -10.318 -0.765 13.296 1.00 86.38 128 GLU A O 1
ATOM 1045 N N . LEU A 1 129 ? -9.012 -1.700 11.728 1.00 88.94 129 LEU A N 1
ATOM 1046 C CA . LEU A 1 129 ? -9.079 -3.056 12.286 1.00 88.94 129 LEU A CA 1
ATOM 1047 C C . LEU A 1 129 ? -8.434 -3.137 13.679 1.00 88.94 129 LEU A C 1
ATOM 1049 O O . LEU A 1 129 ? -8.925 -3.855 14.555 1.00 88.94 129 LEU A O 1
ATOM 1053 N N . GLU A 1 130 ? -7.347 -2.403 13.911 1.00 87.25 130 GLU A N 1
ATOM 1054 C CA . GLU A 1 130 ? -6.687 -2.324 15.217 1.00 87.25 130 GLU A CA 1
ATOM 1055 C C . GLU A 1 130 ? -7.522 -1.576 16.257 1.00 87.25 130 GLU A C 1
ATOM 1057 O O . GLU A 1 130 ? -7.631 -2.051 17.390 1.00 87.25 130 GLU A O 1
ATOM 1062 N N . CYS A 1 131 ? -8.169 -0.477 15.869 1.00 83.94 131 CYS A N 1
ATOM 1063 C CA . CYS A 1 131 ? -9.136 0.257 16.686 1.00 83.94 131 CYS A CA 1
ATOM 1064 C C . CYS A 1 131 ? -10.265 -0.659 17.165 1.00 83.94 131 CYS A C 1
ATOM 1066 O O . CYS A 1 131 ? -10.484 -0.787 18.373 1.00 83.94 131 CYS A O 1
ATOM 1068 N N . GLN A 1 132 ? -10.891 -1.395 16.244 1.00 84.44 132 GLN A N 1
ATOM 1069 C CA . GLN A 1 132 ? -11.942 -2.359 16.585 1.00 84.44 132 GLN A CA 1
ATOM 1070 C C . GLN A 1 132 ? -11.428 -3.455 17.525 1.00 84.44 132 GLN A C 1
ATOM 1072 O O . GLN A 1 132 ? -12.055 -3.780 18.535 1.00 84.44 132 GLN A O 1
ATOM 1077 N N . ARG A 1 133 ? -10.243 -4.005 17.241 1.00 85.88 133 ARG A N 1
ATOM 1078 C CA . ARG A 1 133 ? -9.636 -5.053 18.071 1.00 85.88 133 ARG A CA 1
ATOM 1079 C C . ARG A 1 133 ? -9.331 -4.571 19.489 1.00 85.88 133 ARG A C 1
ATOM 1081 O O . ARG A 1 133 ? -9.554 -5.318 20.444 1.00 85.88 133 ARG A O 1
ATOM 1088 N N . ALA A 1 134 ? -8.798 -3.362 19.630 1.00 82.50 134 ALA A N 1
ATOM 1089 C CA . ALA A 1 134 ? -8.473 -2.772 20.922 1.00 82.50 134 ALA A CA 1
ATOM 1090 C C . ALA A 1 134 ? -9.740 -2.436 21.722 1.00 82.50 134 ALA A C 1
ATOM 1092 O O . ALA A 1 134 ? -9.805 -2.776 22.904 1.00 82.50 134 ALA A O 1
ATOM 1093 N N . SER A 1 135 ? -10.765 -1.876 21.072 1.00 80.56 135 SER A N 1
ATOM 1094 C CA . SER A 1 135 ? -12.060 -1.575 21.694 1.00 80.56 135 SER A CA 1
ATOM 1095 C C . SER A 1 135 ? -12.728 -2.832 22.268 1.00 80.56 135 SER A C 1
ATOM 1097 O O . SER A 1 135 ? -13.058 -2.865 23.452 1.00 80.56 135 SER A O 1
ATOM 1099 N N . ILE A 1 136 ? -12.807 -3.920 21.494 1.00 81.75 136 ILE A N 1
ATOM 1100 C CA . ILE A 1 136 ? -13.383 -5.194 21.969 1.00 81.75 136 ILE A CA 1
ATOM 1101 C C . ILE A 1 136 ? -12.590 -5.756 23.152 1.00 81.75 136 ILE A C 1
ATOM 1103 O O . ILE A 1 136 ? -13.164 -6.246 24.123 1.00 81.75 136 ILE A O 1
ATOM 1107 N N . LYS A 1 137 ? -11.254 -5.695 23.094 1.00 82.25 137 LYS A N 1
ATOM 1108 C CA . LYS A 1 137 ? -10.405 -6.188 24.185 1.00 82.25 137 LYS A CA 1
ATOM 1109 C C . LYS A 1 137 ? -10.672 -5.423 25.485 1.00 82.25 137 LYS A C 1
ATOM 1111 O O . LYS A 1 137 ? -10.695 -6.037 26.549 1.00 82.25 137 LYS A O 1
ATOM 1116 N N . GLN A 1 138 ? -10.875 -4.112 25.398 1.00 73.81 138 GLN A N 1
ATOM 1117 C CA . GLN A 1 138 ? -11.204 -3.267 26.540 1.00 73.81 138 GLN A CA 1
ATOM 1118 C C . GLN A 1 138 ? -12.597 -3.574 27.105 1.00 73.81 138 GLN A C 1
ATOM 1120 O O . GLN A 1 138 ? -12.728 -3.737 28.318 1.00 73.81 138 GLN A O 1
ATOM 1125 N N . GLU A 1 139 ? -13.612 -3.726 26.248 1.00 74.19 139 GLU A N 1
ATOM 1126 C CA . GLU A 1 139 ? -14.969 -4.123 26.657 1.00 74.19 139 GLU A CA 1
ATOM 1127 C C . GLU A 1 139 ? -14.940 -5.450 27.444 1.00 74.19 139 GLU A C 1
ATOM 1129 O O . GLU A 1 139 ? -15.445 -5.519 28.565 1.00 74.19 139 GLU A O 1
ATOM 1134 N N . MET A 1 140 ? -14.217 -6.464 26.952 1.00 74.12 140 MET A N 1
ATOM 1135 C CA . MET A 1 140 ? -14.074 -7.760 27.638 1.00 74.12 140 MET A CA 1
ATOM 1136 C C . MET A 1 140 ? -13.372 -7.668 29.007 1.00 74.12 140 MET A C 1
ATOM 1138 O O . MET A 1 140 ? -13.701 -8.412 29.940 1.00 74.12 140 MET A O 1
ATOM 1142 N N . ILE A 1 141 ? -12.380 -6.782 29.150 1.00 75.25 141 ILE A N 1
ATOM 1143 C CA . ILE A 1 141 ? -11.690 -6.554 30.431 1.00 75.25 141 ILE A CA 1
ATOM 1144 C C . ILE A 1 141 ? -12.646 -5.895 31.431 1.00 75.25 141 ILE A C 1
ATOM 1146 O O . ILE A 1 141 ? -12.724 -6.336 32.581 1.00 75.25 141 ILE A O 1
ATOM 1150 N N . ASN A 1 142 ? -13.403 -4.889 30.986 1.00 67.88 142 ASN A N 1
ATOM 1151 C CA . ASN A 1 142 ? -14.371 -4.172 31.814 1.00 67.88 142 ASN A CA 1
ATOM 1152 C C . ASN A 1 142 ? -15.490 -5.100 32.317 1.00 67.88 142 ASN A C 1
ATOM 1154 O O . ASN A 1 142 ? -15.829 -5.062 33.501 1.00 67.88 142 ASN A O 1
ATOM 1158 N N . GLU A 1 143 ? -15.999 -5.995 31.468 1.00 62.62 143 GLU A N 1
ATOM 1159 C CA . GLU A 1 143 ? -16.988 -7.017 31.849 1.00 62.62 143 GLU A CA 1
ATOM 1160 C C . GLU A 1 143 ? -16.436 -8.004 32.888 1.00 62.62 143 GLU A C 1
ATOM 1162 O O . GLU A 1 143 ? -17.088 -8.320 33.889 1.00 62.62 143 GLU A O 1
ATOM 1167 N N . THR A 1 144 ? -15.192 -8.453 32.696 1.00 63.16 144 THR A N 1
ATOM 1168 C CA . THR A 1 144 ? -14.520 -9.361 33.637 1.00 63.16 144 THR A CA 1
ATOM 1169 C C . THR A 1 144 ? -14.288 -8.692 34.996 1.00 63.16 144 THR A C 1
ATOM 1171 O O . THR A 1 144 ? -14.357 -9.355 36.034 1.00 63.16 144 THR A O 1
ATOM 1174 N N . ALA A 1 145 ? -14.015 -7.385 35.015 1.00 60.44 145 ALA A N 1
ATOM 1175 C CA . ALA A 1 145 ? -13.870 -6.605 36.240 1.00 60.44 145 ALA A CA 1
ATOM 1176 C C . ALA A 1 145 ? -15.217 -6.395 36.956 1.00 60.44 145 ALA A C 1
ATOM 1178 O O . ALA A 1 145 ? -15.281 -6.549 38.175 1.00 60.44 145 ALA A O 1
ATOM 1179 N N . GLN A 1 146 ? -16.302 -6.129 36.218 1.00 57.06 146 GLN A N 1
ATOM 1180 C CA . GLN A 1 146 ? -17.650 -5.979 36.783 1.00 57.06 146 GLN A CA 1
ATOM 1181 C C . GLN A 1 146 ? -18.187 -7.284 37.395 1.00 57.06 146 GLN A C 1
ATOM 1183 O O . GLN A 1 146 ? -18.707 -7.257 38.511 1.00 57.06 146 GLN A O 1
ATOM 1188 N N . CYS A 1 147 ? -17.981 -8.439 36.748 1.00 52.88 147 CYS A N 1
ATOM 1189 C CA . CYS A 1 147 ? -18.375 -9.742 37.310 1.00 52.88 147 CYS A CA 1
ATOM 1190 C C . CYS A 1 147 ? -17.641 -10.095 38.614 1.00 52.88 147 CYS A C 1
ATOM 1192 O O . CYS A 1 147 ? -18.176 -10.819 39.447 1.00 52.88 147 CYS A O 1
ATOM 1194 N N . LYS A 1 148 ? -16.419 -9.590 38.821 1.00 53.25 148 LYS A N 1
ATOM 1195 C CA . LYS A 1 148 ? -15.631 -9.871 40.034 1.00 53.25 148 LYS A CA 1
ATOM 1196 C C . LYS A 1 148 ? -16.048 -9.039 41.249 1.00 53.25 148 LYS A C 1
ATOM 1198 O O . LYS A 1 148 ? -15.664 -9.384 42.362 1.00 53.25 148 LYS A O 1
ATOM 1203 N N . ILE A 1 149 ? -16.816 -7.965 41.051 1.00 53.88 149 ILE A N 1
ATOM 1204 C CA . ILE A 1 149 ? -17.235 -7.044 42.121 1.00 53.88 149 ILE A CA 1
ATOM 1205 C C . ILE A 1 149 ? -18.673 -7.349 42.599 1.00 53.88 149 ILE A C 1
ATOM 1207 O O . ILE A 1 149 ? -19.034 -6.987 43.717 1.00 53.88 149 ILE A O 1
ATOM 1211 N N . GLY A 1 150 ? -19.481 -8.080 41.818 1.00 42.97 150 GLY A N 1
ATOM 1212 C CA . GLY A 1 150 ? -20.860 -8.444 42.167 1.00 42.97 150 GLY A CA 1
ATOM 1213 C C . GLY A 1 150 ? -21.059 -9.930 42.482 1.00 42.97 150 GLY A C 1
ATOM 1214 O O . GLY A 1 150 ? -21.414 -10.699 41.598 1.00 42.97 150 GLY A O 1
ATOM 1215 N N . ASN A 1 151 ? -20.923 -10.336 43.748 1.00 48.16 151 ASN A N 1
ATOM 1216 C CA . ASN A 1 151 ? -21.471 -11.612 44.229 1.00 48.16 151 ASN A CA 1
ATOM 1217 C C . ASN A 1 151 ? -22.858 -11.375 44.844 1.00 48.16 151 ASN A C 1
ATOM 1219 O O . ASN A 1 151 ? -22.954 -10.923 45.982 1.00 48.16 151 ASN A O 1
ATOM 1223 N N . SER A 1 152 ? -23.927 -11.704 44.114 1.00 39.78 152 SER A N 1
ATOM 1224 C CA . SER A 1 152 ? -25.260 -11.984 44.671 1.00 39.78 152 SER A CA 1
ATOM 1225 C C . SER A 1 152 ? -26.184 -12.523 43.576 1.00 39.78 152 SER A C 1
ATOM 1227 O O . SER A 1 152 ? -26.509 -11.804 42.640 1.00 39.78 152 SER A O 1
ATOM 1229 N N . ALA A 1 153 ? -26.588 -13.785 43.738 1.00 45.19 153 ALA A N 1
ATOM 1230 C CA . ALA A 1 153 ? -27.722 -14.487 43.132 1.00 45.19 153 ALA A CA 1
ATOM 1231 C C . ALA A 1 153 ? -28.543 -13.741 42.058 1.00 45.19 153 ALA A C 1
ATOM 1233 O O . ALA A 1 153 ? -29.279 -12.801 42.350 1.00 45.19 153 ALA A O 1
ATOM 1234 N N . GLY A 1 154 ? -28.516 -14.272 40.836 1.00 35.97 154 GLY A N 1
ATOM 1235 C CA . GLY A 1 154 ? -29.426 -13.876 39.770 1.00 35.97 154 GLY A CA 1
ATOM 1236 C C . GLY A 1 154 ? -29.058 -14.551 38.460 1.00 35.97 154 GLY A C 1
ATOM 1237 O O . GLY A 1 154 ? -28.256 -14.033 37.694 1.00 35.97 154 GLY A O 1
ATOM 1238 N N . THR A 1 155 ? -29.637 -15.721 38.207 1.00 47.38 155 THR A N 1
ATOM 1239 C CA . THR A 1 155 ? -29.771 -16.275 36.859 1.00 47.38 155 THR A CA 1
ATOM 1240 C C . THR A 1 155 ? -30.464 -15.213 36.011 1.00 47.38 155 THR A C 1
ATOM 1242 O O . THR A 1 155 ? -31.639 -14.978 36.254 1.00 47.38 155 THR A O 1
ATOM 1245 N N . ASN A 1 156 ? -29.762 -14.527 35.106 1.00 36.19 156 ASN A N 1
ATOM 1246 C CA . ASN A 1 156 ? -30.380 -13.810 33.989 1.00 36.19 156 ASN A CA 1
ATOM 1247 C C . ASN A 1 156 ? -29.344 -13.390 32.934 1.00 36.19 156 ASN A C 1
ATOM 1249 O O . ASN A 1 156 ? -28.435 -12.608 33.191 1.00 36.19 156 ASN A O 1
ATOM 1253 N N . ASP A 1 157 ? -29.564 -13.935 31.739 1.00 39.59 157 ASP A N 1
ATOM 1254 C CA . ASP A 1 157 ? -29.289 -13.361 30.424 1.00 39.59 157 ASP A CA 1
ATOM 1255 C C . ASP A 1 157 ? -27.853 -12.973 30.042 1.00 39.59 157 ASP A C 1
ATOM 1257 O O . ASP A 1 157 ? -27.507 -11.816 29.819 1.00 39.59 157 ASP A O 1
ATOM 1261 N N . PHE A 1 158 ? -27.094 -14.014 29.688 1.00 41.47 158 PHE A N 1
ATOM 1262 C CA . PHE A 1 158 ? -26.019 -13.968 28.683 1.00 41.47 158 PHE A CA 1
ATOM 1263 C C . PHE A 1 158 ? -26.475 -13.470 27.281 1.00 41.47 158 PHE A C 1
ATOM 1265 O O . PHE A 1 158 ? -25.668 -13.430 26.357 1.00 41.47 158 PHE A O 1
ATOM 1272 N N . SER A 1 159 ? -27.753 -13.111 27.096 1.00 38.88 159 SER A N 1
ATOM 1273 C CA . SER A 1 159 ? -28.385 -12.753 25.817 1.00 38.88 159 SER A CA 1
ATOM 1274 C C . SER A 1 159 ? -28.426 -11.241 25.528 1.00 38.88 159 SER A C 1
ATOM 1276 O O . SER A 1 159 ? -28.814 -10.834 24.440 1.00 38.88 159 SER A O 1
ATOM 1278 N N . SER A 1 160 ? -27.991 -10.384 26.459 1.00 37.00 160 SER A N 1
ATOM 1279 C CA . SER A 1 160 ? -28.054 -8.915 26.314 1.00 37.00 160 SER A CA 1
ATOM 1280 C C . SER A 1 160 ? -26.900 -8.298 25.496 1.00 37.00 160 SER A C 1
ATOM 1282 O O . SER A 1 160 ? -26.956 -7.126 25.126 1.00 37.00 160 SER A O 1
ATOM 1284 N N . MET A 1 161 ? -25.871 -9.079 25.130 1.00 43.81 161 MET A N 1
ATOM 1285 C CA . MET A 1 161 ? -24.861 -8.643 24.141 1.00 43.81 161 MET A CA 1
ATOM 1286 C C . MET A 1 161 ? -25.450 -8.473 22.726 1.00 43.81 161 MET A C 1
ATOM 1288 O O . MET A 1 161 ? -24.760 -8.021 21.810 1.00 43.81 161 MET A O 1
ATOM 1292 N N . ASP A 1 162 ? -26.723 -8.829 22.531 1.00 38.59 162 ASP A N 1
ATOM 1293 C CA . ASP A 1 162 ? -27.409 -8.689 21.260 1.00 38.59 162 ASP A CA 1
ATOM 1294 C C . ASP A 1 162 ? -27.685 -7.214 2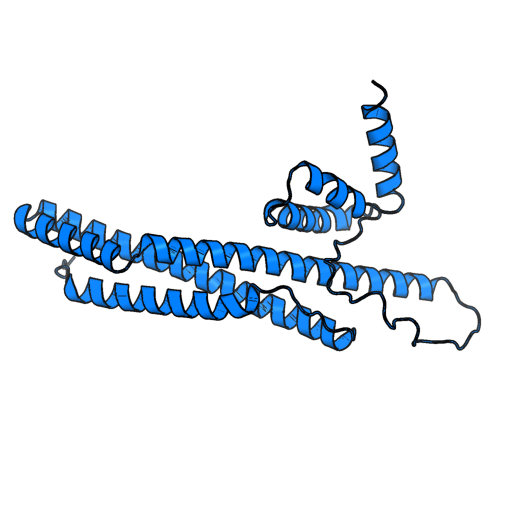0.903 1.00 38.59 162 ASP A C 1
ATOM 1296 O O . ASP A 1 162 ? -28.464 -6.499 21.537 1.00 38.59 162 ASP A O 1
ATOM 1300 N N . ARG A 1 163 ? -27.104 -6.826 19.761 1.00 43.12 163 ARG A N 1
ATOM 1301 C CA . ARG A 1 163 ? -27.614 -5.883 18.740 1.00 43.12 163 ARG A CA 1
ATOM 1302 C C . ARG A 1 163 ? -27.086 -4.457 18.651 1.00 43.12 163 ARG A C 1
ATOM 1304 O O . ARG A 1 163 ? -27.326 -3.865 17.603 1.00 43.12 163 ARG A O 1
ATOM 1311 N N . ARG A 1 164 ? -26.370 -3.882 19.624 1.00 41.53 164 ARG A N 1
ATOM 1312 C CA . ARG A 1 164 ? -25.907 -2.473 19.483 1.00 41.53 164 ARG A CA 1
ATOM 1313 C C . ARG A 1 164 ? -24.405 -2.261 19.318 1.00 41.53 164 ARG A C 1
ATOM 1315 O O . ARG A 1 164 ? -24.017 -1.191 18.870 1.00 41.53 164 ARG A O 1
ATOM 1322 N N . LEU A 1 165 ? -23.563 -3.238 19.654 1.00 45.16 165 LEU A N 1
ATOM 1323 C CA . LEU A 1 165 ? -22.126 -2.992 19.846 1.00 45.16 165 LEU A CA 1
ATOM 1324 C C . LEU A 1 165 ? -21.228 -3.335 18.648 1.00 45.16 165 LEU A C 1
ATOM 1326 O O . LEU A 1 165 ? -20.069 -2.935 18.650 1.00 45.16 165 LEU A O 1
ATOM 1330 N N . PHE A 1 166 ? -21.744 -4.009 17.621 1.00 50.44 166 PHE A N 1
ATOM 1331 C CA . PHE A 1 166 ? -20.953 -4.476 16.471 1.00 50.44 166 PHE A CA 1
ATOM 1332 C C . PHE A 1 166 ? -21.338 -3.776 15.161 1.00 50.44 166 PHE A C 1
ATOM 1334 O O . PHE A 1 166 ? -21.283 -4.373 14.089 1.00 50.44 166 PHE A O 1
ATOM 1341 N N . GLY A 1 167 ? -21.820 -2.533 15.256 1.00 48.91 167 GLY A N 1
ATOM 1342 C CA . GLY A 1 167 ? -22.201 -1.745 14.087 1.00 48.91 167 GLY A CA 1
ATOM 1343 C C . GLY A 1 167 ? -21.013 -1.470 13.161 1.00 48.91 167 GLY A C 1
ATOM 1344 O O . GLY A 1 167 ? -19.860 -1.544 13.571 1.00 48.91 167 GLY A O 1
ATOM 1345 N N . ASN A 1 168 ? -21.307 -1.070 11.923 1.00 52.34 168 ASN A N 1
ATOM 1346 C CA . ASN A 1 168 ? -20.315 -0.637 10.926 1.00 52.34 168 ASN A CA 1
ATOM 1347 C C . ASN A 1 168 ? -19.579 0.669 11.310 1.00 52.34 168 ASN A C 1
ATOM 1349 O O . ASN A 1 168 ? -18.927 1.286 10.472 1.00 52.34 168 ASN A O 1
ATOM 1353 N N . GLU A 1 169 ? -19.738 1.137 12.546 1.00 59.97 169 GLU A N 1
ATOM 1354 C CA . GLU A 1 169 ? -19.168 2.379 13.039 1.00 59.97 169 GLU A CA 1
ATOM 1355 C C . GLU A 1 169 ? -17.766 2.114 13.597 1.00 59.97 169 GLU A C 1
ATOM 1357 O O . GLU A 1 169 ? -17.551 1.188 14.386 1.00 59.97 169 GLU A O 1
ATOM 1362 N N . LEU A 1 170 ? -16.797 2.921 13.161 1.00 67.62 170 LEU A N 1
ATOM 1363 C CA . LEU A 1 170 ? -15.422 2.867 13.642 1.00 67.62 170 LEU A CA 1
ATOM 1364 C C . LEU A 1 170 ? -15.389 3.161 15.149 1.00 67.62 170 LEU A C 1
ATOM 1366 O O . LEU A 1 170 ? -15.633 4.290 15.572 1.00 67.62 170 LEU A O 1
ATOM 1370 N N . LYS A 1 171 ? -15.044 2.154 15.957 1.00 72.31 171 LYS A N 1
ATOM 1371 C CA . LYS A 1 171 ? -14.860 2.315 17.401 1.00 72.31 171 LYS A CA 1
ATOM 1372 C C . LYS A 1 171 ? -13.414 2.638 17.723 1.00 72.31 171 LYS A C 1
ATOM 1374 O O . LYS A 1 171 ? -12.529 1.816 17.498 1.00 72.31 171 LYS A O 1
ATOM 1379 N N . ILE A 1 172 ? -13.183 3.812 18.294 1.00 72.88 172 ILE A N 1
ATOM 1380 C CA . ILE A 1 172 ? -11.863 4.221 18.776 1.00 72.88 172 ILE A CA 1
ATOM 1381 C C . ILE A 1 172 ? -11.739 3.811 20.250 1.00 72.88 172 ILE A C 1
ATOM 1383 O O . ILE A 1 172 ? -12.704 3.993 20.995 1.00 72.88 172 ILE A O 1
ATOM 1387 N N . PRO A 1 173 ? -10.600 3.241 20.691 1.00 77.06 173 PRO A N 1
ATOM 1388 C CA . PRO A 1 173 ? -10.436 2.809 22.076 1.00 77.06 173 PRO A CA 1
ATOM 1389 C C . PRO A 1 173 ? -10.635 3.941 23.080 1.00 77.06 173 PRO A C 1
ATOM 1391 O O . PRO A 1 173 ? -10.199 5.074 22.860 1.00 77.06 173 PRO A O 1
ATOM 1394 N N . GLU A 1 174 ? -11.258 3.611 24.207 1.00 83.06 174 GLU A N 1
ATOM 1395 C CA . GLU A 1 174 ? -11.498 4.574 25.272 1.00 83.06 174 GLU A CA 1
ATOM 1396 C C . GLU A 1 174 ? -10.262 4.685 26.171 1.00 83.06 174 GLU A C 1
ATOM 1398 O O . GLU A 1 174 ? -9.672 3.688 26.583 1.00 83.06 174 GLU A O 1
ATOM 1403 N N . PHE A 1 175 ? -9.886 5.901 26.550 1.00 83.56 175 PHE A N 1
ATOM 1404 C CA . PHE A 1 175 ? -8.831 6.156 27.519 1.00 83.56 175 PHE A CA 1
ATOM 1405 C C . PHE A 1 175 ? -9.429 6.659 28.830 1.00 83.56 175 PHE A C 1
ATOM 1407 O O . PHE A 1 175 ? -9.957 7.769 28.904 1.00 83.56 175 PHE A O 1
ATOM 1414 N N . THR A 1 176 ? -9.330 5.848 29.882 1.00 83.56 176 THR A N 1
ATOM 1415 C CA . THR A 1 176 ? -9.885 6.166 31.210 1.00 83.56 176 THR A CA 1
ATOM 1416 C C . THR A 1 176 ? -8.881 6.829 32.154 1.00 83.56 176 THR A C 1
ATOM 1418 O O . THR A 1 176 ? -9.282 7.320 33.208 1.00 83.56 176 THR A O 1
ATOM 1421 N N . GLY A 1 177 ? -7.596 6.886 31.778 1.00 79.81 177 GLY A N 1
ATOM 1422 C CA . GLY A 1 177 ? -6.527 7.490 32.586 1.00 79.81 177 GLY A CA 1
ATOM 1423 C C . GLY A 1 177 ? -5.424 6.528 33.033 1.00 79.81 177 GLY A C 1
ATOM 1424 O O . GLY A 1 177 ? -4.550 6.933 33.795 1.00 79.81 177 GLY A O 1
ATOM 1425 N N . ASN A 1 178 ? -5.429 5.268 32.581 1.00 82.56 178 ASN A N 1
ATOM 1426 C CA . ASN A 1 178 ? -4.359 4.321 32.894 1.00 82.56 178 ASN A CA 1
ATOM 1427 C C . ASN A 1 178 ? -3.065 4.678 32.140 1.00 82.56 178 ASN A C 1
ATOM 1429 O O . ASN A 1 178 ? -2.953 4.443 30.939 1.00 82.56 178 ASN A O 1
ATOM 1433 N N . ALA A 1 179 ? -2.060 5.188 32.854 1.00 82.06 179 ALA A N 1
ATOM 1434 C CA . ALA A 1 179 ? -0.785 5.595 32.264 1.00 82.06 179 ALA A CA 1
ATOM 1435 C C . ALA A 1 179 ? -0.086 4.479 31.460 1.00 82.06 179 ALA A C 1
ATOM 1437 O O . ALA A 1 179 ? 0.552 4.774 30.456 1.00 82.06 179 ALA A O 1
ATOM 1438 N N . ALA A 1 180 ? -0.242 3.207 31.846 1.00 83.38 180 ALA A N 1
ATOM 1439 C CA . ALA A 1 180 ? 0.388 2.082 31.147 1.00 83.38 180 ALA A CA 1
ATOM 1440 C C . ALA A 1 180 ? -0.191 1.825 29.742 1.00 83.38 180 ALA A C 1
ATOM 1442 O O . ALA A 1 180 ? 0.455 1.195 28.908 1.00 83.38 180 ALA A O 1
ATOM 1443 N N . GLU A 1 181 ? -1.409 2.296 29.479 1.00 79.50 181 GLU A N 1
ATOM 1444 C CA . GLU A 1 181 ? -2.107 2.119 28.202 1.00 79.50 181 GLU A CA 1
ATOM 1445 C C . GLU A 1 181 ? -2.008 3.362 27.311 1.00 79.50 181 GLU A C 1
ATOM 1447 O O . GLU A 1 181 ? -2.294 3.281 26.115 1.00 79.50 181 GLU A O 1
ATOM 1452 N N . PHE A 1 182 ? -1.570 4.496 27.874 1.00 81.62 182 PHE A N 1
ATOM 1453 C CA . PHE A 1 182 ? -1.568 5.789 27.196 1.00 81.62 182 PHE A CA 1
ATOM 1454 C C . PHE A 1 182 ? -0.782 5.755 25.886 1.00 81.62 182 PHE A C 1
ATOM 1456 O O . PHE A 1 182 ? -1.336 6.118 24.856 1.00 81.62 182 PHE A O 1
ATOM 1463 N N . ASP A 1 183 ? 0.453 5.250 25.891 1.00 81.00 183 ASP A N 1
ATOM 1464 C CA . ASP A 1 183 ? 1.293 5.226 24.685 1.00 81.00 183 ASP A CA 1
ATOM 1465 C C . ASP A 1 183 ? 0.680 4.377 23.564 1.00 81.00 183 ASP A C 1
ATOM 1467 O O . ASP A 1 183 ? 0.763 4.730 22.388 1.00 81.00 183 ASP A O 1
ATOM 1471 N N . SER A 1 184 ? 0.020 3.270 23.921 1.00 79.69 184 SER A N 1
ATOM 1472 C CA . SER A 1 184 ? -0.632 2.388 22.946 1.00 79.69 184 SER A CA 1
ATOM 1473 C C . SER A 1 184 ? -1.870 3.045 22.337 1.00 79.69 184 SER A C 1
ATOM 1475 O O . SER A 1 184 ? -2.047 3.017 21.120 1.00 79.69 184 SER A O 1
ATOM 1477 N N . VAL A 1 185 ? -2.707 3.668 23.171 1.00 79.75 185 VAL A N 1
ATOM 1478 C CA . VAL A 1 185 ? -3.912 4.377 22.720 1.00 79.75 185 VAL A CA 1
ATOM 1479 C C . VAL A 1 185 ? -3.539 5.624 21.919 1.00 79.75 185 VAL A C 1
ATOM 1481 O O . VAL A 1 185 ? -4.100 5.857 20.851 1.00 79.75 185 VAL A O 1
ATOM 1484 N N . TRP A 1 186 ? -2.550 6.390 22.379 1.00 83.06 186 TRP A N 1
ATOM 1485 C CA . TRP A 1 186 ? -2.064 7.586 21.698 1.00 83.06 186 TRP A CA 1
ATOM 1486 C C . TRP A 1 186 ? -1.466 7.266 20.333 1.00 83.06 186 TRP A C 1
ATOM 1488 O O . TRP A 1 186 ? -1.781 7.947 19.361 1.00 83.06 186 TRP A O 1
ATOM 1498 N N . LYS A 1 187 ? -0.654 6.206 20.230 1.00 82.06 187 LYS A N 1
ATOM 1499 C CA . LYS A 1 187 ? -0.110 5.755 18.946 1.00 82.06 187 LYS A CA 1
ATOM 1500 C C . LYS A 1 187 ? -1.228 5.419 17.959 1.00 82.06 187 LYS A C 1
ATOM 1502 O O . LYS A 1 187 ? -1.196 5.892 16.829 1.00 82.06 187 LYS A O 1
ATOM 1507 N N . LEU A 1 188 ? -2.231 4.661 18.399 1.00 79.31 188 LEU A N 1
ATOM 1508 C CA . LEU A 1 188 ? -3.336 4.237 17.543 1.00 79.31 188 LEU A CA 1
ATOM 1509 C C . LEU A 1 188 ? -4.214 5.414 17.094 1.00 79.31 188 LEU A C 1
ATOM 1511 O O . LEU A 1 188 ? -4.557 5.520 15.920 1.00 79.31 188 LEU A O 1
ATOM 1515 N N . ILE A 1 189 ? -4.533 6.333 18.011 1.00 76.44 189 ILE A N 1
ATOM 1516 C CA . ILE A 1 189 ? -5.272 7.561 17.693 1.00 76.44 189 ILE A CA 1
ATOM 1517 C C . ILE A 1 189 ? -4.459 8.444 16.749 1.00 76.44 189 ILE A C 1
ATOM 1519 O O . ILE A 1 189 ? -5.011 8.966 15.786 1.00 76.44 189 ILE A O 1
ATOM 1523 N N . GLY A 1 190 ? -3.159 8.602 17.001 1.00 77.94 190 GLY A N 1
ATOM 1524 C CA . GLY A 1 190 ? -2.257 9.357 16.140 1.00 77.94 190 GLY A CA 1
ATOM 1525 C C . GLY A 1 190 ? -2.249 8.792 14.725 1.00 77.94 190 GLY A C 1
ATOM 1526 O O . GLY A 1 190 ? -2.506 9.523 13.772 1.00 77.94 190 GLY A O 1
ATOM 1527 N N . GLU A 1 191 ? -2.040 7.486 14.578 1.00 79.19 191 GLU A N 1
ATOM 1528 C CA . GLU A 1 191 ? -2.081 6.819 13.276 1.00 79.19 191 GLU A CA 1
ATOM 1529 C C . GLU A 1 191 ? -3.451 6.973 12.602 1.00 79.19 191 GLU A C 1
ATOM 1531 O O . GLU A 1 191 ? -3.508 7.304 11.421 1.00 79.19 191 GLU A O 1
ATOM 1536 N N . LEU A 1 192 ? -4.557 6.852 13.339 1.00 71.50 192 LEU A N 1
ATOM 1537 C CA . LEU A 1 192 ? -5.904 7.012 12.783 1.00 71.50 192 LEU A CA 1
ATOM 1538 C C . LEU A 1 192 ? -6.152 8.440 12.283 1.00 71.50 192 LEU A C 1
ATOM 1540 O O . LEU A 1 192 ? -6.626 8.648 11.168 1.00 71.50 192 LEU A O 1
ATOM 1544 N N . ILE A 1 193 ? -5.803 9.430 13.102 1.00 70.62 193 ILE A N 1
ATOM 1545 C CA . ILE A 1 193 ? -5.982 10.855 12.823 1.00 70.62 193 ILE A CA 1
ATOM 1546 C C . ILE A 1 193 ? -5.081 11.327 11.675 1.00 70.62 193 ILE A C 1
ATOM 1548 O O . ILE A 1 193 ? -5.458 12.238 10.932 1.00 70.62 193 ILE A O 1
ATOM 1552 N N . HIS A 1 194 ? -3.886 10.752 11.540 1.00 70.62 194 HIS A N 1
ATOM 1553 C CA . HIS A 1 194 ? -2.939 11.121 10.490 1.00 70.62 194 HIS A CA 1
ATOM 1554 C C . HIS A 1 194 ? -3.181 10.382 9.171 1.00 70.62 194 HIS A C 1
ATOM 1556 O O . HIS A 1 194 ? -2.883 10.955 8.125 1.00 70.62 194 HIS A O 1
ATOM 1562 N N . LYS A 1 195 ? -3.736 9.163 9.201 1.00 70.44 195 LYS A N 1
ATOM 1563 C CA . LYS A 1 195 ? -3.990 8.353 7.996 1.00 70.44 195 LYS A CA 1
ATOM 1564 C C . LYS A 1 195 ? -5.399 8.515 7.408 1.00 70.44 195 LYS A C 1
ATOM 1566 O O . LYS A 1 195 ? -5.605 8.203 6.238 1.00 70.44 195 LYS A O 1
ATOM 1571 N N . HIS A 1 196 ? -6.370 9.036 8.162 1.00 64.38 196 HIS A N 1
ATOM 1572 C CA . HIS A 1 196 ? -7.662 9.456 7.602 1.00 64.38 196 HIS A CA 1
ATOM 1573 C C . HIS A 1 196 ? -7.658 10.933 7.170 1.00 64.38 196 HIS A C 1
ATOM 1575 O O . HIS A 1 196 ? -7.042 11.769 7.836 1.00 64.38 196 HIS A O 1
ATOM 1581 N N . PRO A 1 197 ? -8.418 11.304 6.119 1.00 65.38 197 PRO A N 1
ATOM 1582 C CA . PRO A 1 197 ? -8.532 12.680 5.636 1.00 65.38 197 PRO A CA 1
ATOM 1583 C C . PRO A 1 197 ? -9.464 13.536 6.516 1.00 65.38 197 PRO A C 1
ATOM 1585 O O . PRO A 1 197 ? -10.290 14.287 6.006 1.00 65.38 197 PRO A O 1
ATOM 1588 N N . TYR A 1 198 ? -9.359 13.424 7.842 1.00 69.25 198 TYR A N 1
ATOM 1589 C CA . TYR A 1 198 ? -10.084 14.307 8.753 1.00 69.25 198 TYR A CA 1
ATOM 1590 C C . TYR A 1 198 ? -9.508 15.721 8.668 1.00 69.25 198 TYR A C 1
ATOM 1592 O O . TYR A 1 198 ? -8.290 15.926 8.728 1.00 69.25 198 TYR A O 1
ATOM 1600 N N . SER A 1 199 ? -10.374 16.723 8.584 1.00 72.88 199 SER A N 1
ATOM 1601 C CA . SER A 1 199 ? -9.979 18.116 8.776 1.00 72.88 199 SER A CA 1
ATOM 1602 C C . SER A 1 199 ? -9.495 18.338 10.211 1.00 72.88 199 SER A C 1
ATOM 1604 O O . SER A 1 199 ? -9.904 17.643 11.140 1.00 72.88 199 SER A O 1
ATOM 1606 N N . ASN A 1 200 ? -8.654 19.351 10.440 1.00 74.12 200 ASN A N 1
ATOM 1607 C CA . ASN A 1 200 ? -8.193 19.685 11.796 1.00 74.12 200 ASN A CA 1
ATOM 1608 C C . ASN A 1 200 ? -9.348 19.952 12.779 1.00 74.12 200 ASN A C 1
ATOM 1610 O O . ASN A 1 200 ? -9.193 19.727 13.977 1.00 74.12 200 ASN A O 1
ATOM 1614 N N . ILE A 1 201 ? -10.506 20.380 12.268 1.00 75.44 201 ILE A N 1
ATOM 1615 C CA . ILE A 1 201 ? -11.721 20.615 13.053 1.00 75.44 201 ILE A CA 1
ATOM 1616 C C . ILE A 1 201 ? -12.382 19.293 13.462 1.00 75.44 201 ILE A C 1
ATOM 1618 O O . ILE A 1 201 ? -12.888 19.201 14.573 1.00 75.44 201 ILE A O 1
ATOM 1622 N N . GLU A 1 202 ? -12.343 18.258 12.621 1.00 71.00 202 GLU A N 1
ATOM 1623 C CA . GLU A 1 202 ? -12.911 16.931 12.918 1.00 71.00 202 GLU A CA 1
ATOM 1624 C C . GLU A 1 202 ? -12.015 16.098 13.843 1.00 71.00 202 GLU A C 1
ATOM 1626 O O . GLU A 1 202 ? -12.509 15.290 14.629 1.00 71.00 202 GLU A O 1
ATOM 1631 N N . LYS A 1 203 ? -10.699 16.334 13.814 1.00 76.69 203 LYS A N 1
ATOM 1632 C CA . LYS A 1 203 ? -9.722 15.616 14.651 1.00 76.69 203 LYS A CA 1
ATOM 1633 C C . LYS A 1 203 ? -9.940 15.829 16.148 1.00 76.69 203 LYS A C 1
ATOM 1635 O O . LYS A 1 203 ? -9.765 14.897 16.929 1.00 76.69 203 LYS A O 1
ATOM 1640 N N . LEU A 1 204 ? -10.314 17.042 16.558 1.00 76.31 204 LEU A N 1
ATOM 1641 C CA . LEU A 1 204 ? -10.479 17.378 17.973 1.00 76.31 204 LEU A CA 1
ATOM 1642 C C . LEU A 1 204 ? -11.694 16.671 18.612 1.00 76.31 204 LEU A C 1
ATOM 1644 O O . LEU A 1 204 ? -11.498 16.019 19.634 1.00 76.31 204 LEU A O 1
ATOM 1648 N N . PRO A 1 205 ? -12.914 16.707 18.040 1.00 73.44 205 PRO A N 1
ATOM 1649 C CA . PRO A 1 205 ? -14.051 15.925 18.530 1.00 73.44 205 PRO A CA 1
ATOM 1650 C C . PRO A 1 205 ? -13.764 14.424 18.611 1.00 73.44 205 PRO A C 1
ATOM 1652 O O . PRO A 1 205 ? -14.142 13.786 19.591 1.00 73.44 205 PRO A O 1
ATOM 1655 N N . ILE A 1 206 ? -13.057 13.876 17.615 1.00 74.31 206 ILE A N 1
ATOM 1656 C CA . ILE A 1 206 ? -12.620 12.476 17.600 1.00 74.31 206 ILE A CA 1
ATOM 1657 C C . ILE A 1 206 ? -11.733 12.192 18.812 1.00 74.31 206 ILE A C 1
ATOM 1659 O O . ILE A 1 206 ? -12.046 11.306 19.604 1.00 74.31 206 ILE A O 1
ATOM 1663 N N . LEU A 1 207 ? -10.684 12.992 19.009 1.00 76.31 207 LEU A N 1
ATOM 1664 C CA . LEU A 1 207 ? -9.774 12.850 20.140 1.00 76.31 207 LEU A CA 1
ATOM 1665 C C . LEU A 1 207 ? -10.514 12.959 21.482 1.00 76.31 207 LEU A C 1
ATOM 1667 O O . LEU A 1 207 ? -10.319 12.121 22.356 1.00 76.31 207 LEU A O 1
ATOM 1671 N N . LEU A 1 208 ? -11.391 13.957 21.634 1.00 77.62 208 LEU A N 1
ATOM 1672 C CA . LEU A 1 208 ? -12.185 14.171 22.848 1.00 77.62 208 LEU A CA 1
ATOM 1673 C C . LEU A 1 208 ? -13.127 13.001 23.141 1.00 77.62 208 LEU A C 1
ATOM 1675 O O . LEU A 1 208 ? -13.321 12.652 24.304 1.00 77.62 208 LEU A O 1
ATOM 1679 N N . SER A 1 209 ? -13.683 12.371 22.104 1.00 77.50 209 SER A N 1
ATOM 1680 C CA . SER A 1 209 ? -14.577 11.223 22.264 1.00 77.50 209 SER A CA 1
ATOM 1681 C C . SER A 1 209 ? -13.884 10.009 22.895 1.00 77.50 209 SER A C 1
ATOM 1683 O O . SER A 1 209 ? -14.552 9.246 23.602 1.00 77.50 209 SER A O 1
ATOM 1685 N N . CYS A 1 210 ? -12.562 9.879 22.715 1.00 80.31 210 CYS A N 1
ATOM 1686 C CA . CYS A 1 210 ? -11.750 8.794 23.265 1.00 80.31 210 CYS A CA 1
ATOM 1687 C C . CYS A 1 210 ? -11.557 8.909 24.779 1.00 80.31 210 CYS A C 1
ATOM 1689 O O . CYS A 1 210 ? -11.464 7.894 25.462 1.00 80.31 210 CYS A O 1
ATOM 1691 N N . TYR A 1 211 ? -11.487 10.120 25.335 1.00 83.00 211 TYR A N 1
ATOM 1692 C CA . TYR A 1 211 ? -11.269 10.295 26.770 1.00 83.00 211 TYR A CA 1
ATOM 1693 C C . TYR A 1 211 ? -12.558 9.999 27.539 1.00 83.00 211 TYR A C 1
ATOM 1695 O O . TYR A 1 211 ? -13.606 10.590 27.277 1.00 83.00 211 TYR A O 1
ATOM 1703 N N . LYS A 1 212 ? -12.476 9.117 28.539 1.00 84.50 212 LYS A N 1
ATOM 1704 C CA . LYS A 1 212 ? -13.577 8.771 29.451 1.00 84.50 212 LYS A CA 1
ATOM 1705 C C . LYS A 1 212 ? -13.144 8.908 30.909 1.00 84.50 212 LYS A C 1
ATOM 1707 O O . LYS A 1 212 ? -11.959 9.013 31.220 1.00 84.50 212 LYS A O 1
ATOM 1712 N N . GLY A 1 213 ? -14.119 8.913 31.819 1.00 84.38 213 GLY A N 1
ATOM 1713 C CA . GLY A 1 213 ? -13.870 8.890 33.263 1.00 84.38 213 GLY A CA 1
ATOM 1714 C C . GLY A 1 213 ? -12.966 10.029 33.748 1.00 84.38 213 GLY A C 1
ATOM 1715 O O . GLY A 1 213 ? -13.204 11.198 33.440 1.00 84.38 213 GLY A O 1
ATOM 1716 N N . ASP A 1 214 ? -11.935 9.681 34.520 1.00 80.19 214 ASP A N 1
ATOM 1717 C CA . ASP A 1 214 ? -10.987 10.645 35.088 1.00 80.19 214 ASP A CA 1
ATOM 1718 C C . ASP A 1 214 ? -10.193 11.402 34.030 1.00 80.19 214 ASP A C 1
ATOM 1720 O O . ASP A 1 214 ? -9.968 12.605 34.178 1.00 80.19 214 ASP A O 1
ATOM 1724 N N . ALA A 1 215 ? -9.835 10.742 32.931 1.00 83.38 215 ALA A N 1
ATOM 1725 C CA . ALA A 1 215 ? -9.104 11.391 31.854 1.00 83.38 215 ALA A CA 1
ATOM 1726 C C . ALA A 1 215 ? -9.958 12.464 31.150 1.00 83.38 215 ALA A C 1
ATOM 1728 O O . ALA A 1 215 ? -9.466 13.559 30.879 1.00 83.38 215 ALA A O 1
ATOM 1729 N N . ALA A 1 216 ? -11.255 12.203 30.944 1.00 84.69 216 ALA A N 1
ATOM 1730 C CA . ALA A 1 216 ? -12.188 13.196 30.403 1.00 84.69 216 ALA A CA 1
ATOM 1731 C C . ALA A 1 216 ? -12.382 14.387 31.354 1.00 84.69 216 ALA A C 1
ATOM 1733 O O . ALA A 1 216 ? -12.360 15.541 30.927 1.00 84.69 216 ALA A O 1
ATOM 1734 N N . ARG A 1 217 ? -12.531 14.116 32.661 1.00 82.56 217 ARG A N 1
ATOM 1735 C CA . ARG A 1 217 ? -12.648 15.162 33.694 1.00 82.56 217 ARG A CA 1
ATOM 1736 C C . ARG A 1 217 ? -11.424 16.072 33.716 1.00 82.56 217 ARG A C 1
ATOM 1738 O O . ARG A 1 217 ? -11.570 17.295 33.743 1.00 82.56 217 ARG A O 1
ATOM 1745 N N . ALA A 1 218 ? -10.230 15.483 33.688 1.00 84.25 218 ALA A N 1
ATOM 1746 C CA . ALA A 1 218 ? -8.975 16.224 33.669 1.00 84.25 218 ALA A CA 1
ATOM 1747 C C . ALA A 1 218 ? -8.858 17.103 32.414 1.00 84.25 218 ALA A C 1
ATOM 1749 O O . ALA A 1 218 ? -8.494 18.275 32.520 1.00 84.25 218 ALA A O 1
ATOM 1750 N N . LEU A 1 219 ? -9.229 16.566 31.248 1.00 82.50 219 LEU A N 1
ATOM 1751 C CA . LEU A 1 219 ? -9.167 17.281 29.975 1.00 82.50 219 LEU A CA 1
ATOM 1752 C C . LEU A 1 219 ? -10.148 18.458 29.918 1.00 82.50 219 LEU A C 1
ATOM 1754 O O . LEU A 1 219 ? -9.732 19.571 29.604 1.00 82.50 219 LEU A O 1
ATOM 1758 N N . ASN A 1 220 ? -11.408 18.251 30.311 1.00 81.06 220 ASN A N 1
ATOM 1759 C CA . ASN A 1 220 ? -12.413 19.319 30.361 1.00 81.06 220 ASN A CA 1
ATOM 1760 C C . ASN A 1 220 ? -11.995 20.446 31.312 1.00 81.06 220 ASN A C 1
ATOM 1762 O O . ASN A 1 220 ? -12.047 21.614 30.939 1.00 81.06 220 ASN A O 1
ATOM 1766 N N . THR A 1 221 ? -11.469 20.098 32.491 1.00 84.25 221 THR A N 1
ATOM 1767 C CA . THR A 1 221 ? -10.951 21.088 33.453 1.00 84.25 221 THR A CA 1
ATOM 1768 C C . THR A 1 221 ? -9.816 21.925 32.852 1.00 84.25 221 THR A C 1
ATOM 1770 O O . THR A 1 221 ? -9.647 23.098 33.184 1.00 84.25 221 THR A O 1
ATOM 1773 N N . HIS A 1 222 ? -8.996 21.329 31.984 1.00 81.25 222 HIS A N 1
ATOM 1774 C CA . HIS A 1 222 ? -7.904 22.032 31.316 1.00 81.25 222 HIS A CA 1
ATOM 1775 C C . HIS A 1 222 ? -8.411 22.930 30.179 1.00 81.25 222 HIS A C 1
ATOM 1777 O O . HIS A 1 222 ? -7.953 24.063 30.048 1.00 81.25 222 HIS A O 1
ATOM 1783 N N . MET A 1 223 ? -9.391 22.463 29.402 1.00 79.06 223 MET A N 1
ATOM 1784 C CA . MET A 1 223 ? -10.013 23.245 28.328 1.00 79.06 223 MET A CA 1
ATOM 1785 C C . MET A 1 223 ? -10.786 24.456 28.861 1.00 79.06 223 MET A C 1
ATOM 1787 O O . MET A 1 223 ? -10.630 25.554 28.335 1.00 79.06 223 MET A O 1
ATOM 1791 N N . GLU A 1 224 ? -11.541 24.300 29.951 1.00 79.19 224 GLU A N 1
ATOM 1792 C CA . GLU A 1 224 ? -12.251 25.405 30.612 1.00 79.19 224 GLU A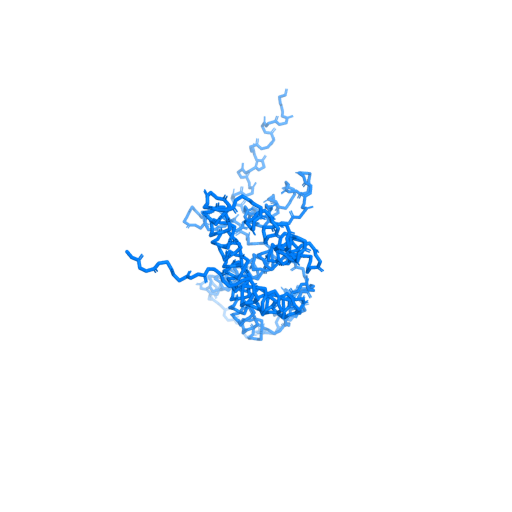 CA 1
ATOM 1793 C C . GLU A 1 224 ? -11.292 26.516 31.061 1.00 79.19 224 GLU A C 1
ATOM 1795 O O . GLU A 1 224 ? -11.585 27.700 30.899 1.00 79.19 224 GLU A O 1
ATOM 1800 N N . LYS A 1 225 ? -10.101 26.151 31.553 1.00 77.00 225 LYS A N 1
ATOM 1801 C CA . LYS A 1 225 ? -9.052 27.115 31.922 1.00 77.00 225 LYS A CA 1
ATOM 1802 C C . LYS A 1 225 ? -8.462 27.854 30.722 1.00 77.00 225 LYS A C 1
ATOM 1804 O O . LYS A 1 225 ? -8.052 28.998 30.875 1.00 77.00 225 LYS A O 1
ATOM 1809 N N . LEU A 1 226 ? -8.408 27.221 29.551 1.00 71.50 226 LEU A N 1
ATOM 1810 C CA . LEU A 1 226 ? -7.887 27.834 28.325 1.00 71.50 226 LEU A CA 1
ATOM 1811 C C . LEU A 1 226 ? -8.888 28.802 27.681 1.00 71.50 226 LEU A C 1
ATOM 1813 O O . LEU A 1 226 ? -8.465 29.793 27.101 1.00 71.50 226 LEU A O 1
ATOM 1817 N N . CYS A 1 227 ? -10.194 28.546 27.806 1.00 66.88 227 CYS A N 1
ATOM 1818 C CA . CYS A 1 227 ? -11.252 29.411 27.267 1.00 66.88 227 CYS A CA 1
ATOM 1819 C C . CYS A 1 227 ? -11.672 30.558 28.205 1.00 66.88 227 CYS A C 1
ATOM 1821 O O . CYS A 1 227 ? -12.487 31.389 27.812 1.00 66.88 227 CYS A O 1
ATOM 1823 N N . SER A 1 228 ? -11.160 30.585 29.439 1.00 66.75 228 SER A N 1
ATOM 1824 C CA . SER A 1 228 ? -11.487 31.601 30.453 1.00 66.75 228 SER A CA 1
ATOM 1825 C C . SER A 1 228 ? -10.485 32.768 30.517 1.00 66.75 228 SER A C 1
ATOM 1827 O O . SER A 1 228 ? -10.581 33.589 31.429 1.00 66.75 228 SER A O 1
ATOM 1829 N N . ASN A 1 229 ? -9.541 32.840 29.571 1.00 46.34 229 ASN A N 1
ATOM 1830 C CA . ASN A 1 229 ? -8.606 33.956 29.366 1.00 46.34 229 ASN A CA 1
ATOM 1831 C C . ASN A 1 229 ? -8.910 34.667 28.046 1.00 46.34 229 ASN A C 1
ATOM 1833 O O . ASN A 1 229 ? -8.610 35.878 27.967 1.00 46.34 229 ASN A O 1
#

Sequence (229 aa):
MSLHAFNLKTAKQRLTRQLNELAAFAKESEECSHPWNFPTSLKDLQLFLATKLIIVRALCEKLECKIEGIWQFYNECMCALTSLKEQDENMGSDRESSFEKYWEEKKGDYRSEVASEIGNQLETRVVELECQRASIKQEMINETAQCKIGNSAGTNDFSSMDRRLFGNELKIPEFTGNAAEFDSVWKLIGELIHKHPYSNIEKLPILLSCYKGDAARALNTHMEKLCSN

Foldseek 3Di:
DDPPQDDLVVLLVVLVVLLVVLVVLLVVLVVVLDQDPADLDPVRNVVCLVVLLVVLVVSLVVLVVSLVVSVVSLVVSLVSLVVVCVVPVVVSVVSNVVNVVSCVVSVVVVSNVSSVVSSLSSLLSSLLSVQLVQQVVVVVVVVVVVVVVDDDDDPDDPPVSPDDDRDSDRHQAADAPPPVCCVVSVVSLVSNLVSDPDDPVRSVVVVLVRYDHPRNVVVVVVVVVVVVD

Radius of gyration: 26.34 Å; chains: 1; bounding box: 65×50×74 Å

pLDDT: mean 81.45, std 16.42, range [34.34, 98.12]